Protein AF-A0A512E184-F1 (afdb_monomer)

Structure (mmCIF, N/CA/C/O backbone):
data_AF-A0A512E184-F1
#
_entry.id   AF-A0A512E184-F1
#
loop_
_atom_site.group_PDB
_atom_site.id
_atom_site.type_symbol
_atom_site.label_atom_id
_atom_site.label_alt_id
_atom_site.label_comp_id
_atom_site.label_asym_id
_atom_site.label_entity_id
_atom_site.label_seq_id
_atom_site.pdbx_PDB_ins_code
_atom_site.Cartn_x
_atom_site.Cartn_y
_atom_site.Cartn_z
_atom_site.occupancy
_atom_site.B_iso_or_equiv
_atom_site.auth_seq_id
_atom_site.auth_comp_id
_atom_site.auth_asym_id
_atom_site.auth_atom_id
_atom_site.pdbx_PDB_model_num
ATOM 1 N N . MET A 1 1 ? -54.685 17.699 57.300 1.00 44.31 1 MET A N 1
ATOM 2 C CA . MET A 1 1 ? -55.931 17.308 57.988 1.00 44.31 1 MET A CA 1
ATOM 3 C C . MET A 1 1 ? -56.899 16.704 56.982 1.00 44.31 1 MET A C 1
ATOM 5 O O . MET A 1 1 ? -57.285 17.418 56.066 1.00 44.31 1 MET A O 1
ATOM 9 N N . PRO A 1 2 ? -57.235 15.410 57.111 1.00 53.41 2 PRO A N 1
ATOM 10 C CA . PRO A 1 2 ? -58.480 14.871 56.561 1.00 53.41 2 PRO A CA 1
ATOM 11 C C . PRO A 1 2 ? -59.243 13.984 57.571 1.00 53.41 2 PRO A C 1
ATOM 13 O O . PRO A 1 2 ? -58.638 13.133 58.217 1.00 53.41 2 PRO A O 1
ATOM 16 N N . ASN A 1 3 ? -60.561 14.181 57.693 1.00 55.53 3 ASN A N 1
ATOM 17 C CA . ASN A 1 3 ? -61.619 13.197 58.030 1.00 55.53 3 ASN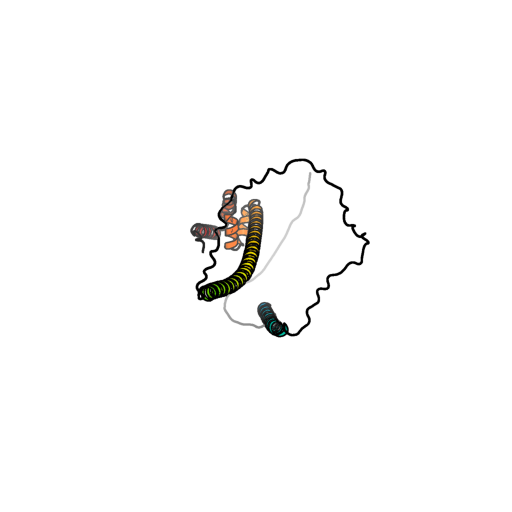 A CA 1
ATOM 18 C C . ASN A 1 3 ? -62.985 13.943 58.086 1.00 55.53 3 ASN A C 1
ATOM 20 O O . ASN A 1 3 ? -62.935 15.170 58.184 1.00 55.53 3 ASN A O 1
ATOM 24 N N . PRO A 1 4 ? -64.182 13.297 58.091 1.00 59.28 4 PRO A N 1
ATOM 25 C CA . PRO A 1 4 ? -64.458 11.897 58.427 1.00 59.28 4 PRO A CA 1
ATOM 26 C C . PRO A 1 4 ? -65.390 11.090 57.495 1.00 59.28 4 PRO A C 1
ATOM 28 O O . PRO A 1 4 ? -66.115 11.597 56.646 1.00 59.28 4 PRO A O 1
ATOM 31 N N . GLN A 1 5 ? -65.327 9.782 57.742 1.00 54.81 5 GLN A N 1
ATOM 32 C CA . GLN A 1 5 ? -66.097 8.643 57.232 1.00 54.81 5 GLN A CA 1
ATOM 33 C C . GLN A 1 5 ? -67.593 8.693 57.629 1.00 54.81 5 GLN A C 1
ATOM 35 O O . GLN A 1 5 ? -67.945 9.310 58.632 1.00 54.81 5 GLN A O 1
ATOM 40 N N . THR A 1 6 ? -68.521 8.032 56.921 1.00 61.97 6 THR A N 1
ATOM 41 C CA . THR A 1 6 ? -69.044 6.645 57.136 1.00 61.97 6 THR A CA 1
ATOM 42 C C . THR A 1 6 ? -70.449 6.545 56.449 1.00 61.97 6 THR A C 1
ATOM 44 O O . THR A 1 6 ? -70.915 7.573 55.964 1.00 61.97 6 THR A O 1
ATOM 47 N N . PRO A 1 7 ? -71.265 5.459 56.526 1.00 61.72 7 PRO A N 1
ATOM 48 C CA . PRO A 1 7 ? -71.080 4.023 56.204 1.00 61.72 7 PRO A CA 1
ATOM 49 C C . PRO A 1 7 ? -72.286 3.389 55.419 1.00 61.72 7 PRO A C 1
ATOM 51 O O . PRO A 1 7 ? -73.374 3.949 55.421 1.00 61.72 7 PRO A O 1
ATOM 54 N N . ARG A 1 8 ? -72.154 2.160 54.860 1.00 44.38 8 ARG A N 1
ATOM 55 C CA . ARG A 1 8 ? -73.042 0.965 55.088 1.00 44.38 8 ARG A CA 1
ATOM 56 C C . ARG A 1 8 ? -73.007 -0.136 53.988 1.00 44.38 8 ARG A C 1
ATOM 58 O O . ARG A 1 8 ? -73.340 0.078 52.833 1.00 44.38 8 ARG A O 1
ATOM 65 N N . LYS A 1 9 ? -72.647 -1.335 54.475 1.00 43.75 9 LYS A N 1
ATOM 66 C CA . LYS A 1 9 ? -72.880 -2.762 54.090 1.00 43.75 9 LYS A CA 1
ATOM 67 C C . LYS A 1 9 ? -74.382 -3.117 53.840 1.00 43.75 9 LYS A C 1
ATOM 69 O O . LYS A 1 9 ? -75.198 -2.252 54.145 1.00 43.75 9 LYS A O 1
ATOM 74 N N . PRO A 1 10 ? -74.814 -4.404 53.669 1.00 61.50 10 PRO A N 1
ATOM 75 C CA . PRO A 1 10 ? -74.311 -5.626 52.978 1.00 61.50 10 PRO A CA 1
ATOM 76 C C . PRO A 1 10 ? -75.410 -6.334 52.105 1.00 61.50 10 PRO A C 1
ATOM 78 O O . PRO A 1 10 ? -76.554 -5.905 52.119 1.00 61.50 10 PRO A O 1
ATOM 81 N N . ALA A 1 11 ? -75.090 -7.476 51.455 1.00 36.62 11 ALA A N 1
ATOM 82 C CA . ALA A 1 11 ? -75.830 -8.773 51.504 1.00 36.62 11 ALA A CA 1
ATOM 83 C C . ALA A 1 11 ? -75.955 -9.552 50.162 1.00 36.62 11 ALA A C 1
ATOM 85 O O . ALA A 1 11 ? -76.374 -9.022 49.141 1.00 36.62 11 ALA A O 1
ATOM 86 N N . ALA A 1 12 ? -75.600 -10.844 50.231 1.00 42.53 12 ALA A N 1
ATOM 87 C CA . ALA A 1 12 ? -75.847 -11.952 49.279 1.00 42.53 12 ALA A CA 1
ATOM 88 C C . ALA A 1 12 ? -77.318 -12.482 49.430 1.00 42.53 12 ALA A C 1
ATOM 90 O O . ALA A 1 12 ? -78.021 -11.819 50.196 1.00 42.53 12 ALA A O 1
ATOM 91 N N . PRO A 1 13 ? -77.833 -13.627 48.865 1.00 55.75 13 PRO A N 1
ATOM 92 C CA . PRO A 1 13 ? -77.153 -14.900 48.488 1.00 55.75 13 PRO A CA 1
ATOM 93 C C . PRO A 1 13 ? -77.749 -15.780 47.323 1.00 55.75 13 PRO A C 1
ATOM 95 O O . PRO A 1 13 ? -78.792 -15.473 46.765 1.00 55.75 13 PRO A O 1
ATOM 98 N N . ALA A 1 14 ? -77.110 -16.956 47.090 1.00 42.84 14 ALA A N 1
ATOM 99 C CA . ALA A 1 14 ? -77.675 -18.280 46.677 1.00 42.84 14 ALA A CA 1
ATOM 100 C C . ALA A 1 14 ? -78.140 -18.510 45.202 1.00 42.84 14 ALA A C 1
ATOM 102 O O . ALA A 1 14 ? -78.638 -17.594 44.576 1.00 42.84 14 ALA A O 1
ATOM 103 N N . ARG A 1 15 ? -78.106 -19.700 44.554 1.00 43.56 15 ARG A N 1
ATOM 104 C CA . ARG A 1 15 ? -77.552 -21.072 44.757 1.00 43.56 15 ARG A CA 1
ATOM 105 C C . ARG A 1 15 ? -77.809 -21.929 43.480 1.00 43.56 15 ARG A C 1
ATOM 107 O O . ARG A 1 15 ? -78.707 -21.614 42.709 1.00 43.56 15 ARG A O 1
ATOM 114 N N . SER A 1 16 ? -77.165 -23.110 43.435 1.00 39.22 16 SER A N 1
ATOM 115 C CA . SER A 1 16 ? -77.430 -24.334 42.619 1.00 39.22 16 SER A CA 1
ATOM 116 C C . SER A 1 16 ? -76.822 -24.323 41.211 1.00 39.22 16 SER A C 1
ATOM 118 O O . SER A 1 16 ? -76.958 -23.338 40.508 1.00 39.22 16 SER A O 1
ATOM 120 N N . GLY A 1 17 ? -76.043 -25.301 40.733 1.00 35.97 17 GLY A N 1
ATOM 121 C CA . GLY A 1 17 ? -76.017 -26.777 40.822 1.00 35.97 17 GLY A CA 1
ATOM 122 C C . GLY A 1 17 ? -75.711 -27.219 39.366 1.00 35.97 17 GLY A C 1
ATOM 123 O O . GLY A 1 17 ? -76.202 -26.571 38.457 1.00 35.97 17 GLY A O 1
ATOM 124 N N . LYS A 1 18 ? -74.899 -28.208 38.978 1.00 38.25 18 LYS A N 1
ATOM 125 C CA . LYS A 1 18 ? -74.823 -29.612 39.387 1.00 38.25 18 LYS A CA 1
ATOM 126 C C . LYS A 1 18 ? -73.795 -30.315 38.452 1.00 38.25 18 LYS A C 1
ATOM 128 O O . LYS A 1 18 ? -73.831 -30.074 37.255 1.00 38.25 18 LYS A O 1
ATOM 133 N N . ALA A 1 19 ? -72.985 -31.212 39.027 1.00 35.25 19 ALA A N 1
ATOM 134 C CA . ALA A 1 19 ? -72.349 -32.425 38.46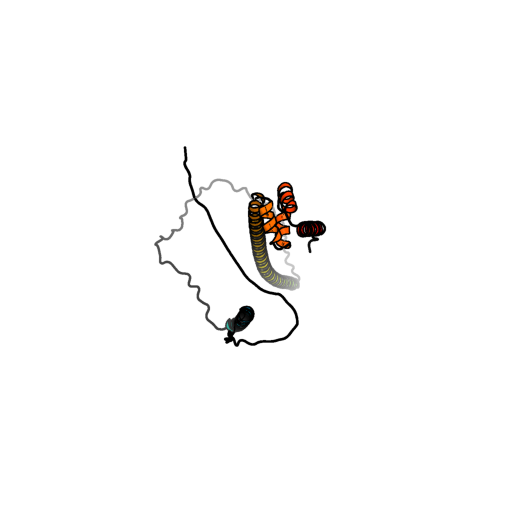4 1.00 35.25 19 ALA A CA 1
ATOM 135 C C . ALA A 1 19 ? -71.264 -32.382 37.347 1.00 35.25 19 ALA A C 1
ATOM 137 O O . ALA A 1 19 ? -71.384 -31.732 36.319 1.00 35.25 19 ALA A O 1
ATOM 138 N N . ALA A 1 20 ? -70.236 -33.211 37.576 1.00 34.50 20 ALA A N 1
ATOM 139 C CA . ALA A 1 20 ? -69.167 -33.692 36.682 1.00 34.50 20 ALA A CA 1
ATOM 140 C C . ALA A 1 20 ? -69.423 -35.192 36.318 1.00 34.50 20 ALA A C 1
ATOM 142 O O . ALA A 1 20 ? -70.407 -35.731 36.832 1.00 34.50 20 ALA A O 1
ATOM 143 N N . PRO A 1 21 ? -68.475 -35.970 35.730 1.00 65.31 21 PRO A N 1
ATOM 144 C CA . PRO A 1 21 ? -67.819 -35.996 34.392 1.00 65.31 21 PRO A CA 1
ATOM 145 C C . PRO A 1 21 ? -68.029 -37.420 33.742 1.00 65.31 21 PRO A C 1
ATOM 147 O O . PRO A 1 21 ? -69.063 -38.004 34.065 1.00 65.31 21 PRO A O 1
ATOM 150 N N . PRO A 1 22 ? -67.133 -38.112 32.968 1.00 64.19 22 PRO A N 1
ATOM 151 C CA . PRO A 1 22 ? -66.003 -37.775 32.064 1.00 64.19 22 PRO A CA 1
ATOM 152 C C . PRO A 1 22 ? -66.055 -38.485 30.659 1.00 64.19 22 PRO A C 1
ATOM 154 O O . PRO A 1 22 ? -66.940 -39.291 30.399 1.00 64.19 22 PRO A O 1
ATOM 157 N N . ALA A 1 23 ? -65.012 -38.270 29.827 1.00 34.62 23 ALA A N 1
ATOM 158 C CA . ALA A 1 23 ? -64.372 -39.230 28.886 1.00 34.62 23 ALA A CA 1
ATOM 159 C C . ALA A 1 23 ? -64.464 -39.032 27.344 1.00 34.62 23 ALA A C 1
ATOM 161 O O . ALA A 1 23 ? -65.505 -38.722 26.782 1.00 34.62 23 ALA A O 1
ATOM 162 N N . ALA A 1 24 ? -63.323 -39.377 26.716 1.00 37.12 24 ALA A N 1
ATOM 163 C CA . ALA A 1 24 ? -63.095 -39.927 25.366 1.00 37.12 24 ALA A CA 1
ATOM 164 C C . ALA A 1 24 ? -62.834 -38.995 24.150 1.00 37.12 24 ALA A C 1
ATOM 166 O O . ALA A 1 24 ? -63.732 -38.448 23.529 1.00 37.12 24 ALA A O 1
ATOM 167 N N . ALA A 1 25 ? -61.543 -38.933 23.789 1.00 35.28 25 ALA A N 1
ATOM 168 C CA . ALA A 1 25 ? -60.951 -39.309 22.492 1.00 35.28 25 ALA A CA 1
ATOM 169 C C . ALA A 1 25 ? -61.499 -38.747 21.153 1.00 35.28 25 ALA A C 1
ATOM 171 O O . ALA A 1 25 ? -62.520 -39.193 20.653 1.00 35.28 25 ALA A O 1
ATOM 172 N N . GLY A 1 26 ? -60.632 -37.985 20.468 1.00 34.47 26 GLY A N 1
ATOM 173 C CA . GLY A 1 26 ? -60.123 -38.363 19.137 1.00 34.47 26 GLY A CA 1
ATOM 174 C C . GLY A 1 26 ? -60.858 -37.888 17.870 1.00 34.47 26 GLY A C 1
ATOM 175 O O . GLY A 1 26 ? -62.064 -38.027 17.748 1.00 34.47 26 GLY A O 1
ATOM 176 N N . ALA A 1 27 ? -60.039 -37.490 16.879 1.00 38.75 27 ALA A N 1
ATOM 177 C CA . ALA A 1 27 ? -60.341 -37.279 15.449 1.00 38.75 27 ALA A CA 1
ATOM 178 C C . ALA A 1 27 ? -61.170 -36.023 15.092 1.00 38.75 27 ALA A C 1
ATOM 180 O O . ALA A 1 27 ? -62.026 -35.596 15.844 1.00 38.75 27 ALA A O 1
ATOM 181 N N . ALA A 1 28 ? -61.039 -35.360 13.943 1.00 41.97 28 ALA A N 1
ATOM 182 C CA . ALA A 1 28 ? -60.039 -35.266 12.882 1.00 41.97 28 ALA A CA 1
ATOM 183 C C . ALA A 1 28 ? -60.507 -34.119 11.945 1.00 41.97 28 ALA A C 1
ATOM 185 O O . ALA A 1 28 ? -61.702 -33.956 11.743 1.00 41.97 28 ALA A O 1
ATOM 186 N N . LYS A 1 29 ? -59.549 -33.378 11.364 1.00 37.69 29 LYS A N 1
ATOM 187 C CA . LYS A 1 29 ? -59.554 -32.726 10.026 1.00 37.69 29 LYS A CA 1
ATOM 188 C C . LYS A 1 29 ? -60.754 -31.841 9.578 1.00 37.69 29 LYS A C 1
ATOM 190 O O . LYS A 1 29 ? -61.809 -32.350 9.243 1.00 37.69 29 LYS A O 1
ATOM 195 N N . ALA A 1 30 ? -60.473 -30.525 9.488 1.00 47.97 30 ALA A N 1
ATOM 196 C CA . ALA A 1 30 ? -60.630 -29.538 8.378 1.00 47.97 30 ALA A CA 1
ATOM 197 C C . ALA A 1 30 ? -61.644 -29.789 7.213 1.00 47.97 30 ALA A C 1
ATOM 199 O O . ALA A 1 30 ? -61.868 -30.948 6.887 1.00 47.97 30 ALA A O 1
ATOM 200 N N . PRO A 1 31 ? -62.135 -28.762 6.457 1.00 50.94 31 PRO A N 1
ATOM 201 C CA . PRO A 1 31 ? -61.500 -27.448 6.243 1.00 50.94 31 PRO A CA 1
ATOM 202 C C . PRO A 1 31 ? -62.427 -26.209 6.211 1.00 50.94 31 PRO A C 1
ATOM 204 O O . PRO A 1 31 ? -63.579 -26.254 5.791 1.00 50.94 31 PRO A O 1
ATOM 207 N N . VAL A 1 32 ? -61.862 -25.050 6.560 1.00 50.12 32 VAL A N 1
ATOM 208 C CA . VAL A 1 32 ? -62.382 -23.734 6.160 1.00 50.12 32 VAL A CA 1
ATOM 209 C C . VAL A 1 32 ? -61.587 -23.247 4.953 1.00 50.12 32 VAL A C 1
ATOM 211 O O . VAL A 1 32 ? -60.369 -23.084 5.005 1.00 50.12 32 VAL A O 1
ATOM 214 N N . THR A 1 33 ? -62.297 -23.069 3.847 1.00 55.91 33 THR A N 1
ATOM 215 C CA . THR A 1 33 ? -61.809 -22.544 2.574 1.00 55.91 33 THR A CA 1
ATOM 216 C C . THR A 1 33 ? -61.387 -21.086 2.738 1.00 55.91 33 THR A C 1
ATOM 218 O O . THR A 1 33 ? -62.237 -20.209 2.875 1.00 55.91 33 THR A O 1
ATOM 221 N N . SER A 1 34 ? -60.083 -20.810 2.697 1.00 53.06 34 SER A N 1
ATOM 222 C CA . SER A 1 34 ? -59.549 -19.460 2.507 1.00 53.06 34 SER A CA 1
ATOM 223 C C . SER A 1 34 ? -58.994 -19.311 1.088 1.00 53.06 34 SER A C 1
ATOM 225 O O . SER A 1 34 ? -58.167 -20.083 0.602 1.00 53.06 34 SER A O 1
ATOM 227 N N . LEU A 1 35 ? -59.521 -18.303 0.399 1.00 54.03 35 LEU A N 1
ATOM 228 C CA . LEU A 1 35 ? -59.175 -17.917 -0.959 1.00 54.03 35 LEU A CA 1
ATOM 229 C C . LEU A 1 35 ? -57.720 -17.423 -0.990 1.00 54.03 35 LEU A C 1
ATOM 231 O O . LEU A 1 35 ? -57.402 -16.363 -0.456 1.00 54.03 35 LEU A O 1
ATOM 235 N N . THR A 1 36 ? -56.827 -18.202 -1.599 1.00 51.56 36 THR A N 1
ATOM 236 C CA . THR A 1 36 ? -55.415 -17.833 -1.764 1.00 51.56 36 THR A CA 1
ATOM 237 C C . THR A 1 36 ? -55.227 -17.177 -3.134 1.00 51.56 36 THR A C 1
ATOM 239 O O . THR A 1 36 ? -55.441 -17.820 -4.159 1.00 51.56 36 THR A O 1
ATOM 242 N N . LEU A 1 37 ? -54.822 -15.903 -3.169 1.00 57.41 37 LEU A N 1
ATOM 243 C CA . LEU A 1 37 ? -54.316 -15.255 -4.386 1.00 57.41 37 LEU A CA 1
ATOM 244 C C . LEU A 1 37 ? -52.853 -15.688 -4.632 1.00 57.41 37 LEU A C 1
ATOM 246 O O . LEU A 1 37 ? -52.044 -15.605 -3.705 1.00 57.41 37 LEU A O 1
ATOM 250 N N . PRO A 1 38 ? -52.457 -16.084 -5.858 1.00 58.31 38 PRO A N 1
ATOM 251 C CA . PRO A 1 38 ? -51.061 -16.377 -6.165 1.00 58.31 38 PRO A CA 1
ATOM 252 C C . PRO A 1 38 ? -50.258 -15.076 -6.307 1.00 58.31 38 PRO A C 1
ATOM 254 O O . PRO A 1 38 ? -50.469 -14.288 -7.231 1.00 58.31 38 PRO A O 1
ATOM 257 N N . SER A 1 39 ? -49.300 -14.859 -5.404 1.00 60.66 39 SER A N 1
ATOM 258 C CA . SER A 1 39 ? -48.303 -13.794 -5.540 1.00 60.66 39 SER A CA 1
ATOM 259 C C . SER A 1 39 ? -47.378 -14.119 -6.717 1.00 60.66 39 SER A C 1
ATOM 261 O O . SER A 1 39 ? -46.616 -15.086 -6.690 1.00 60.66 39 SER A O 1
ATOM 263 N N . ARG A 1 40 ? -47.499 -13.331 -7.788 1.00 60.19 40 ARG A N 1
ATOM 264 C CA . ARG A 1 40 ? -46.706 -13.451 -9.012 1.00 60.19 40 ARG A CA 1
ATOM 265 C C . ARG A 1 40 ? -45.300 -12.885 -8.794 1.00 60.19 40 ARG A C 1
ATOM 267 O O . ARG A 1 40 ? -45.152 -11.760 -8.336 1.00 60.19 40 ARG A O 1
ATOM 274 N N . PHE A 1 41 ? -44.306 -13.702 -9.149 1.00 58.47 41 PHE A N 1
ATOM 275 C CA . PHE A 1 41 ? -42.932 -13.364 -9.537 1.00 58.47 41 PHE A CA 1
ATOM 276 C C . PHE A 1 41 ? -42.272 -12.172 -8.822 1.00 58.47 41 PHE A C 1
ATOM 278 O O . PHE A 1 41 ? -42.351 -11.033 -9.270 1.00 58.47 41 PHE A O 1
ATOM 285 N N . ARG A 1 42 ? -41.490 -12.463 -7.774 1.00 63.97 42 ARG A N 1
ATOM 286 C CA . ARG A 1 42 ? -40.394 -11.585 -7.339 1.00 63.97 42 ARG A CA 1
ATOM 287 C C . ARG A 1 42 ? -39.151 -11.940 -8.165 1.00 63.97 42 ARG A C 1
ATOM 289 O O . ARG A 1 42 ? -38.536 -12.966 -7.858 1.00 63.97 42 ARG A O 1
ATOM 296 N N . PRO A 1 43 ? -38.775 -11.184 -9.216 1.00 59.44 43 PRO A N 1
ATOM 297 C CA . PRO A 1 43 ? -37.516 -11.437 -9.901 1.00 59.44 43 PRO A CA 1
ATOM 298 C C . PRO A 1 43 ? -36.392 -11.237 -8.886 1.00 59.44 43 PRO A C 1
ATOM 300 O O . PRO A 1 43 ? -36.236 -10.165 -8.302 1.00 59.44 43 PRO A O 1
ATOM 303 N N . ARG A 1 44 ? -35.640 -12.304 -8.611 1.00 67.44 44 ARG A N 1
ATOM 304 C CA . ARG A 1 44 ? -34.427 -12.208 -7.801 1.00 67.44 44 ARG A CA 1
ATOM 305 C C . ARG A 1 44 ? -33.493 -11.256 -8.552 1.00 67.44 44 ARG A C 1
ATOM 307 O O . ARG A 1 44 ? -33.244 -11.461 -9.734 1.00 67.44 44 ARG A O 1
ATOM 314 N N . LEU A 1 45 ? -33.022 -10.201 -7.891 1.00 70.00 45 LEU A N 1
ATOM 315 C CA . LEU A 1 45 ? -32.181 -9.180 -8.530 1.00 70.00 45 LEU A CA 1
ATOM 316 C C . LEU A 1 45 ? -30.858 -9.780 -9.048 1.00 70.00 45 LEU A C 1
ATOM 318 O O . LEU A 1 45 ? -30.314 -9.326 -10.044 1.00 70.00 45 LEU A O 1
ATOM 322 N N . LEU A 1 46 ? -30.393 -10.850 -8.397 1.00 71.50 46 LEU A N 1
ATOM 323 C CA . LEU A 1 46 ? -29.122 -11.528 -8.655 1.00 71.50 46 LEU A CA 1
ATOM 324 C C . LEU A 1 46 ? -29.000 -12.108 -10.087 1.00 71.50 46 LEU A C 1
ATOM 326 O O . LEU A 1 46 ? -28.015 -11.810 -10.754 1.00 71.50 46 LEU A O 1
ATOM 330 N N . PRO A 1 47 ? -29.967 -12.872 -10.633 1.00 74.38 47 PRO A N 1
ATOM 331 C CA . PRO A 1 47 ? -29.902 -13.302 -12.033 1.00 74.38 47 PRO A CA 1
ATOM 332 C C . PRO A 1 47 ? -30.010 -12.149 -13.045 1.00 74.38 47 PRO A C 1
ATOM 334 O O . PRO A 1 47 ? -29.426 -12.240 -14.122 1.00 74.38 47 PRO A O 1
ATOM 337 N N . VAL A 1 48 ? -30.708 -11.055 -12.718 1.00 84.38 48 VAL A N 1
ATOM 338 C CA . VAL A 1 48 ? -30.843 -9.900 -13.625 1.00 84.38 48 VAL A CA 1
A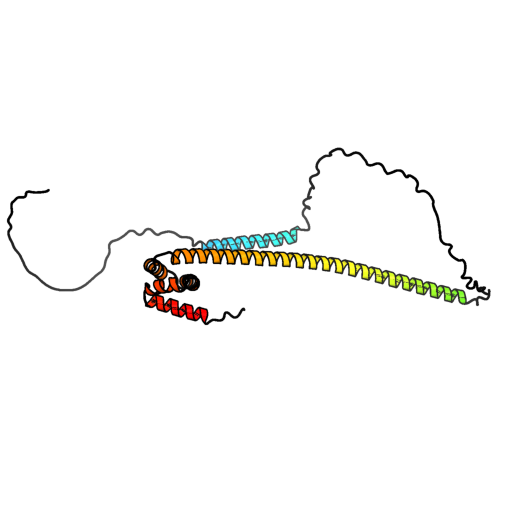TOM 339 C C . VAL A 1 48 ? -29.540 -9.104 -13.700 1.00 84.38 48 VAL A C 1
ATOM 341 O O . VAL A 1 48 ? -29.130 -8.715 -14.790 1.00 84.38 48 VAL A O 1
ATOM 344 N N . THR A 1 49 ? -28.838 -8.907 -12.580 1.00 89.12 49 THR A N 1
ATOM 345 C CA . THR A 1 49 ? -27.542 -8.211 -12.590 1.00 89.12 49 THR A CA 1
ATOM 346 C C . THR A 1 49 ? -26.455 -9.012 -13.301 1.00 89.12 49 THR A C 1
ATOM 348 O O . THR A 1 49 ? -25.667 -8.419 -14.033 1.00 89.12 49 THR A O 1
ATOM 351 N N . ILE A 1 50 ? -26.446 -10.345 -13.173 1.00 85.31 50 ILE A N 1
ATOM 352 C CA . ILE A 1 50 ? -25.541 -11.214 -13.945 1.00 85.31 50 ILE A CA 1
ATOM 353 C C . ILE A 1 50 ? -25.820 -11.075 -15.444 1.00 85.31 50 ILE A C 1
ATOM 355 O O . ILE A 1 50 ? -24.888 -10.907 -16.225 1.00 85.31 50 ILE A O 1
ATOM 359 N N . PHE A 1 51 ? -27.090 -11.087 -15.853 1.00 89.00 51 PHE A N 1
ATOM 360 C CA . PHE A 1 51 ? -27.448 -10.938 -17.262 1.00 89.00 51 PHE A CA 1
ATOM 361 C C . PHE A 1 51 ? -27.022 -9.574 -17.826 1.00 89.00 51 PHE A C 1
ATOM 363 O O . PHE A 1 51 ? -26.441 -9.507 -18.905 1.00 89.00 51 PHE A O 1
ATOM 370 N N . VAL A 1 52 ? -27.233 -8.490 -17.071 1.00 86.69 52 VAL A N 1
ATOM 371 C CA . VAL A 1 52 ? -26.795 -7.138 -17.460 1.00 86.69 52 VAL A CA 1
ATOM 372 C C . VAL A 1 52 ? -25.269 -7.039 -17.523 1.00 86.69 52 VAL A C 1
ATOM 374 O O . VAL A 1 52 ? -24.744 -6.438 -18.457 1.00 86.69 52 VAL A O 1
ATOM 377 N N . ALA A 1 53 ? -24.549 -7.657 -16.584 1.00 84.38 53 ALA A N 1
ATOM 378 C CA . ALA A 1 53 ? -23.088 -7.679 -16.586 1.00 84.38 53 ALA A CA 1
ATOM 379 C C . ALA A 1 53 ? -22.522 -8.447 -17.792 1.00 84.38 53 ALA A C 1
ATOM 381 O O . ALA A 1 53 ? -21.595 -7.969 -18.440 1.00 84.38 53 ALA A O 1
ATOM 382 N N . VAL A 1 54 ? -23.109 -9.596 -18.141 1.00 87.69 54 VAL A N 1
ATOM 383 C CA . VAL A 1 54 ? -22.708 -10.383 -19.320 1.00 87.69 54 VAL A CA 1
ATOM 384 C C . VAL A 1 54 ? -23.034 -9.641 -20.619 1.00 87.69 54 VAL A C 1
ATOM 386 O O . VAL A 1 54 ? -22.224 -9.644 -21.542 1.00 87.69 54 VAL A O 1
ATOM 389 N N . LEU A 1 55 ? -24.174 -8.948 -20.684 1.00 88.69 55 LEU A N 1
ATOM 390 C CA . LEU A 1 55 ? -24.559 -8.146 -21.848 1.00 88.69 55 LEU A CA 1
ATOM 391 C C . LEU A 1 55 ? -23.622 -6.939 -22.030 1.00 88.69 55 LEU A C 1
ATOM 393 O O . LEU A 1 55 ? -23.137 -6.704 -23.134 1.00 88.69 55 LEU A O 1
ATOM 397 N N . MET A 1 56 ? -23.284 -6.231 -20.947 1.00 86.88 56 MET A N 1
ATOM 398 C CA . MET A 1 56 ? -22.286 -5.150 -20.967 1.00 86.88 56 MET A CA 1
ATOM 399 C C . MET A 1 56 ? -20.891 -5.642 -21.368 1.00 86.88 56 MET A C 1
ATOM 401 O O . MET A 1 56 ? -20.187 -4.950 -22.104 1.00 86.88 56 MET A O 1
ATOM 405 N N . LEU A 1 57 ? -20.498 -6.843 -20.934 1.00 84.50 57 LEU A N 1
ATOM 406 C CA . LEU A 1 57 ? -19.222 -7.443 -21.320 1.00 84.50 57 LEU A CA 1
ATOM 407 C C . LEU A 1 57 ? -19.204 -7.828 -22.809 1.00 84.50 57 LEU A C 1
ATOM 409 O O . LEU A 1 57 ? -18.213 -7.577 -23.488 1.00 84.50 57 LEU A O 1
ATOM 413 N N . GLY A 1 58 ? -20.308 -8.367 -23.337 1.00 82.38 58 GLY A N 1
ATOM 414 C CA . GLY A 1 58 ? -20.447 -8.686 -24.761 1.00 82.38 58 GLY A CA 1
ATOM 415 C C . GLY A 1 58 ? -20.345 -7.453 -25.663 1.00 82.38 58 GLY A C 1
ATOM 416 O O . GLY A 1 58 ? -19.642 -7.490 -26.671 1.00 82.38 58 GLY A O 1
ATOM 417 N N . VAL A 1 59 ? -20.972 -6.339 -25.268 1.00 84.44 59 VAL A N 1
ATOM 418 C CA . VAL A 1 59 ? -20.867 -5.056 -25.988 1.00 84.44 59 VAL A CA 1
ATOM 419 C C . VAL A 1 59 ? -19.429 -4.531 -25.956 1.00 84.44 59 VAL A C 1
ATOM 421 O O . VAL A 1 59 ? -18.874 -4.207 -27.001 1.00 84.44 59 VAL A O 1
ATOM 424 N N . ARG A 1 60 ? -18.773 -4.553 -24.787 1.00 80.31 60 ARG A N 1
ATOM 425 C CA . ARG A 1 60 ? -17.388 -4.075 -24.642 1.00 80.31 60 ARG A CA 1
ATOM 426 C C . ARG A 1 60 ? -16.372 -4.868 -25.460 1.00 80.31 60 ARG A C 1
ATOM 428 O O . ARG A 1 60 ? -15.429 -4.275 -25.971 1.00 80.31 60 ARG A O 1
ATOM 435 N N . VAL A 1 61 ? -16.543 -6.181 -25.602 1.00 76.31 61 VAL A N 1
ATOM 436 C CA . VAL A 1 61 ? -15.659 -7.011 -26.441 1.00 76.31 61 VAL A CA 1
ATOM 437 C C . VAL A 1 61 ? -15.890 -6.734 -27.932 1.00 76.31 61 VAL A C 1
ATOM 439 O O . VAL A 1 61 ? -14.930 -6.715 -28.701 1.00 76.31 61 VAL A O 1
ATOM 442 N N . GLY A 1 62 ? -17.132 -6.436 -28.331 1.00 71.81 62 GLY A N 1
ATOM 443 C CA . GLY A 1 62 ? -17.454 -5.967 -29.682 1.00 71.81 62 GLY A CA 1
ATOM 444 C C . GLY A 1 62 ? -16.820 -4.611 -30.008 1.00 71.81 62 GLY A C 1
ATOM 445 O O . GLY A 1 62 ? -16.210 -4.466 -31.066 1.00 71.81 62 GLY A O 1
ATOM 446 N N . ASP A 1 63 ? -16.877 -3.658 -29.074 1.00 70.00 63 ASP A N 1
ATOM 447 C CA . ASP A 1 63 ? -16.267 -2.330 -29.229 1.00 70.00 63 ASP A CA 1
ATOM 448 C C . ASP A 1 63 ? -14.739 -2.405 -29.364 1.00 70.00 63 ASP A C 1
ATOM 450 O O . ASP A 1 63 ? -14.145 -1.674 -30.152 1.00 70.00 63 ASP A O 1
ATOM 454 N N . ILE A 1 64 ? -14.091 -3.323 -28.642 1.00 69.56 64 ILE A N 1
ATOM 455 C CA . ILE A 1 64 ? -12.636 -3.528 -28.703 1.00 69.56 64 ILE A CA 1
ATOM 456 C C . ILE A 1 64 ? -12.214 -4.150 -30.044 1.00 69.56 64 ILE A C 1
ATOM 458 O O . ILE A 1 64 ? -11.171 -3.785 -30.587 1.00 69.56 64 ILE A O 1
ATOM 462 N N . TRP A 1 65 ? -13.027 -5.042 -30.621 1.00 63.81 65 TRP A N 1
ATOM 463 C CA . TRP A 1 65 ? -12.752 -5.614 -31.945 1.00 63.81 65 TRP A CA 1
ATOM 464 C C . TRP A 1 65 ? -13.007 -4.609 -33.077 1.00 63.81 65 TRP A C 1
ATOM 466 O O . TRP A 1 65 ? -12.263 -4.573 -34.058 1.00 63.81 65 TRP A O 1
ATOM 476 N N . LEU A 1 66 ? -14.011 -3.741 -32.916 1.00 63.38 66 LEU A N 1
ATOM 477 C CA . LEU A 1 66 ? -14.296 -2.652 -33.849 1.00 63.38 66 LEU A CA 1
ATOM 478 C C . LEU A 1 66 ? -13.251 -1.522 -33.759 1.00 63.38 66 LEU A C 1
ATOM 480 O O . LEU A 1 66 ? -12.900 -0.945 -34.784 1.00 63.38 66 LEU A O 1
ATOM 484 N N . ALA A 1 67 ? -12.694 -1.255 -32.572 1.00 55.31 67 ALA A N 1
ATOM 485 C CA . ALA A 1 67 ? -11.609 -0.291 -32.370 1.00 55.31 67 ALA A CA 1
ATOM 486 C C . ALA A 1 67 ? -10.285 -0.765 -32.993 1.00 55.31 67 ALA A C 1
ATOM 488 O O . ALA A 1 67 ? -9.605 0.012 -33.656 1.00 55.31 67 ALA A O 1
ATOM 489 N N . LEU A 1 68 ? -9.957 -2.056 -32.876 1.00 60.59 68 LEU A N 1
ATOM 490 C CA . LEU A 1 68 ? -8.728 -2.611 -33.453 1.00 60.59 68 LEU A CA 1
ATOM 491 C C . LEU A 1 68 ? -8.791 -2.757 -34.990 1.00 60.59 68 LEU A C 1
ATOM 493 O O . LEU A 1 68 ? -7.754 -2.763 -35.649 1.00 60.59 68 LEU A O 1
ATOM 497 N N . GLY A 1 69 ? -9.995 -2.847 -35.570 1.00 57.00 69 GLY A N 1
ATOM 498 C CA . GLY A 1 69 ? -10.214 -2.844 -37.024 1.00 57.00 69 GLY A CA 1
ATOM 499 C C . GLY A 1 69 ? -10.477 -1.460 -37.642 1.00 57.00 69 GLY A C 1
ATOM 500 O O . GLY A 1 69 ? -10.300 -1.290 -38.848 1.00 57.00 69 GLY A O 1
ATOM 501 N N . GLY A 1 70 ? -10.903 -0.476 -36.842 1.00 50.41 70 GLY A N 1
ATOM 502 C CA . GLY A 1 70 ? -11.288 0.869 -37.288 1.00 50.41 70 GLY A CA 1
ATOM 503 C C . GLY A 1 70 ? -10.153 1.900 -37.318 1.00 50.41 70 GLY A C 1
ATOM 504 O O . GLY A 1 70 ? -10.256 2.890 -38.043 1.00 50.41 70 GLY A O 1
ATOM 505 N N . ASP A 1 71 ? -9.047 1.652 -36.610 1.00 51.59 71 ASP A N 1
ATOM 506 C CA . ASP A 1 71 ? -7.933 2.608 -36.451 1.00 51.59 71 ASP A CA 1
ATOM 507 C C . ASP A 1 71 ? -7.048 2.801 -37.705 1.00 51.59 71 ASP A C 1
ATOM 509 O O . ASP A 1 71 ? -6.082 3.561 -37.690 1.00 51.59 71 ASP A O 1
ATOM 513 N N . LEU A 1 72 ? -7.386 2.161 -38.833 1.00 53.41 72 LEU A N 1
ATOM 514 C CA . LEU A 1 72 ? -6.734 2.395 -40.131 1.00 53.41 72 LEU A CA 1
ATOM 515 C C . LEU A 1 72 ? -7.601 3.172 -41.137 1.00 53.41 72 LEU A C 1
ATOM 517 O O . LEU A 1 72 ? -7.157 3.402 -42.265 1.00 53.41 72 LEU A O 1
ATOM 521 N N . ARG A 1 73 ? -8.826 3.597 -40.781 1.00 53.09 73 ARG A N 1
ATOM 522 C CA . ARG A 1 73 ? -9.687 4.351 -41.714 1.00 53.09 73 ARG A CA 1
ATOM 523 C C . ARG A 1 73 ? -10.763 5.202 -41.021 1.00 53.09 73 ARG A C 1
ATOM 525 O O . ARG A 1 73 ? -11.951 4.957 -41.193 1.00 53.09 73 ARG A O 1
ATOM 532 N N . GLY A 1 74 ? -10.368 6.248 -40.295 1.00 41.78 74 GLY A N 1
ATOM 533 C CA . GLY A 1 74 ? -11.288 7.267 -39.760 1.00 41.78 74 GLY A CA 1
ATOM 534 C C . GLY A 1 74 ? -10.541 8.489 -39.218 1.00 41.78 74 GLY A C 1
ATOM 535 O O . GLY A 1 74 ? -9.419 8.327 -38.751 1.00 41.78 74 GLY A O 1
ATOM 536 N N . PRO A 1 75 ? -11.078 9.716 -39.358 1.00 45.16 75 PRO A N 1
ATOM 537 C CA . PRO A 1 75 ? -10.276 10.929 -39.389 1.00 45.16 75 PRO A CA 1
ATOM 538 C C . PRO A 1 75 ? -9.754 11.279 -38.001 1.00 45.16 75 PRO A C 1
ATOM 540 O O . PRO A 1 75 ? -10.499 11.325 -37.025 1.00 45.16 75 PRO A O 1
ATOM 543 N N . ILE A 1 76 ? -8.459 11.573 -37.961 1.00 46.97 76 ILE A N 1
ATOM 544 C CA . ILE A 1 76 ? -7.768 12.203 -36.846 1.00 46.97 76 ILE A CA 1
ATOM 545 C C . ILE A 1 76 ? -8.617 13.396 -36.402 1.00 46.97 76 ILE A C 1
ATOM 547 O O . ILE A 1 76 ? -8.767 14.368 -37.145 1.00 46.97 76 ILE A O 1
ATOM 551 N N . GLY A 1 77 ? -9.203 13.296 -35.208 1.00 46.81 77 GLY A N 1
ATOM 552 C CA . GLY A 1 77 ? -9.803 14.430 -34.529 1.00 46.81 77 GLY A CA 1
ATOM 553 C C . GLY A 1 77 ? -8.715 15.477 -34.364 1.00 46.81 77 GLY A C 1
ATOM 554 O O . GLY A 1 77 ? -7.805 15.319 -33.553 1.00 46.81 77 GLY A O 1
ATOM 555 N N . SER A 1 78 ? -8.771 16.513 -35.193 1.00 47.59 78 SER A N 1
ATOM 556 C CA . SER A 1 78 ? -7.923 17.685 -35.081 1.00 47.59 78 SER A CA 1
ATOM 557 C C . SER A 1 78 ? -8.136 18.278 -33.696 1.00 47.59 78 SER A C 1
ATOM 559 O O . SER A 1 78 ? -9.166 18.900 -33.428 1.00 47.59 78 SER A O 1
ATOM 561 N N . VAL A 1 79 ? -7.162 18.081 -32.810 1.00 41.59 79 VAL A N 1
ATOM 562 C CA . VAL A 1 79 ? -7.025 18.885 -31.602 1.00 41.59 79 VAL A CA 1
ATOM 563 C C . VAL A 1 79 ? -6.688 20.289 -32.085 1.00 41.59 79 VAL A C 1
ATOM 565 O O . VAL A 1 79 ? -5.542 20.626 -32.375 1.00 41.59 79 VAL A O 1
ATOM 568 N N . GLN A 1 80 ? -7.732 21.084 -32.278 1.00 38.03 80 GLN A N 1
ATOM 569 C CA . GLN A 1 80 ? -7.631 22.482 -32.631 1.00 38.03 80 GLN A CA 1
ATOM 570 C C . GLN A 1 80 ? -7.208 23.228 -31.368 1.00 38.03 80 GLN A C 1
ATOM 572 O O . GLN A 1 80 ? -8.014 23.469 -30.471 1.00 38.03 80 GLN A O 1
ATOM 577 N N . ALA A 1 81 ? -5.915 23.541 -31.272 1.00 39.59 81 ALA A N 1
ATOM 578 C CA . ALA A 1 81 ? -5.418 24.480 -30.283 1.00 39.59 81 ALA A CA 1
ATOM 579 C C . ALA A 1 81 ? -6.136 25.816 -30.505 1.00 39.59 81 ALA A C 1
ATOM 581 O O . ALA A 1 81 ? -6.034 26.444 -31.560 1.00 39.59 81 ALA A O 1
ATOM 582 N N . GLN A 1 82 ? -6.920 26.205 -29.510 1.00 37.62 82 GLN A N 1
ATOM 583 C CA . GLN A 1 82 ? -7.663 27.447 -29.480 1.00 37.62 82 GLN A CA 1
ATOM 584 C C . GLN A 1 82 ? -6.663 28.605 -29.443 1.00 37.62 82 GLN A C 1
ATOM 586 O O . GLN A 1 82 ? -5.896 28.753 -28.495 1.00 37.62 82 GLN A O 1
ATOM 591 N N . GLN A 1 83 ? -6.646 29.389 -30.513 1.00 41.69 83 GLN A N 1
ATOM 592 C CA . GLN A 1 83 ? -5.772 30.538 -30.701 1.00 41.69 83 GLN A CA 1
ATOM 593 C C . GLN A 1 83 ? -6.511 31.790 -30.202 1.00 41.69 83 GLN A C 1
ATOM 595 O O . GLN A 1 83 ? -7.561 32.121 -30.759 1.00 41.69 83 GLN A O 1
ATOM 600 N N . PRO A 1 84 ? -6.029 32.501 -29.168 1.00 38.34 84 PRO A N 1
ATOM 601 C CA . PRO A 1 84 ? -6.517 33.839 -28.867 1.00 38.34 84 PRO A CA 1
ATOM 602 C C . PRO A 1 84 ? -5.944 34.836 -29.883 1.00 38.34 84 PRO A C 1
ATOM 604 O O . PRO A 1 84 ? -4.756 34.809 -30.203 1.00 38.34 84 PRO A O 1
ATOM 607 N N . ALA A 1 85 ? -6.815 35.711 -30.387 1.00 36.88 85 ALA A N 1
ATOM 608 C CA . ALA A 1 85 ? -6.504 36.826 -31.277 1.00 36.88 85 ALA A CA 1
ATOM 609 C C . ALA A 1 85 ? -5.581 37.883 -30.603 1.00 36.88 85 ALA A C 1
ATOM 611 O O . ALA A 1 85 ? -5.438 37.890 -29.379 1.00 36.88 85 ALA A O 1
ATOM 612 N N . PRO A 1 86 ? -4.930 38.766 -31.387 1.00 41.97 86 PRO A N 1
ATOM 613 C CA . PRO A 1 86 ? -3.626 39.344 -31.076 1.00 41.97 86 PRO A CA 1
ATOM 614 C C . PRO A 1 86 ? -3.706 40.584 -30.178 1.00 41.97 86 PRO A C 1
ATOM 616 O O . PRO A 1 86 ? -4.390 41.556 -30.497 1.00 41.97 86 PRO A O 1
ATOM 619 N N . ALA A 1 87 ? -2.928 40.587 -29.096 1.00 38.62 87 ALA A N 1
ATOM 620 C CA . ALA A 1 87 ? -2.546 41.805 -28.392 1.00 38.62 87 ALA A CA 1
ATOM 621 C C . ALA A 1 87 ? -1.186 42.278 -28.921 1.00 38.62 87 ALA A C 1
ATOM 623 O O . ALA A 1 87 ? -0.234 41.504 -29.021 1.00 38.62 87 ALA A O 1
ATOM 624 N N . ALA A 1 88 ? -1.137 43.552 -29.300 1.00 50.69 88 ALA A N 1
ATOM 625 C CA . ALA A 1 88 ? 0.013 44.242 -29.855 1.00 50.69 88 ALA A CA 1
ATOM 626 C C . ALA A 1 88 ? 1.279 44.081 -28.995 1.00 50.69 88 ALA A C 1
ATOM 628 O O . ALA A 1 88 ? 1.275 44.401 -27.807 1.00 50.69 88 ALA A O 1
ATOM 629 N N . ALA A 1 89 ? 2.378 43.664 -29.625 1.00 38.38 89 ALA A N 1
ATOM 630 C CA . ALA A 1 89 ? 3.718 43.776 -29.070 1.00 38.38 89 ALA A CA 1
ATOM 631 C C . ALA A 1 89 ? 4.703 44.171 -30.178 1.00 38.38 89 ALA A C 1
ATOM 633 O O . ALA A 1 89 ? 4.834 43.515 -31.210 1.00 38.38 89 ALA A O 1
ATOM 634 N N . THR A 1 90 ? 5.343 45.306 -29.937 1.00 46.66 90 THR A N 1
ATOM 635 C CA . THR A 1 90 ? 6.400 45.974 -30.693 1.00 46.66 90 THR A CA 1
ATOM 636 C C . THR A 1 90 ? 7.575 45.033 -31.023 1.00 46.66 90 THR A C 1
ATOM 638 O O . THR A 1 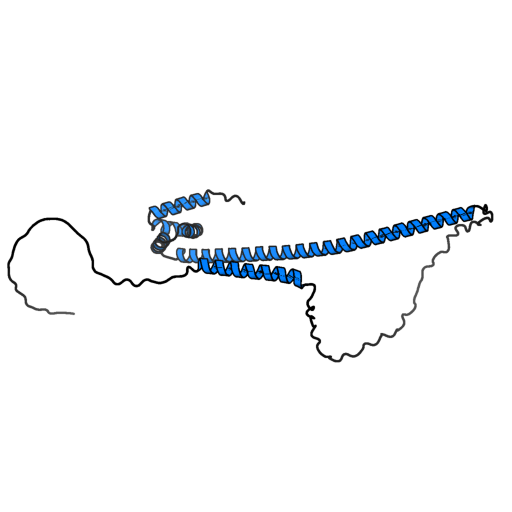90 ? 7.970 44.248 -30.160 1.00 46.66 90 THR A O 1
ATOM 641 N N . PRO A 1 91 ? 8.182 45.108 -32.224 1.00 48.72 91 PRO A N 1
ATOM 642 C CA . PRO A 1 91 ? 9.345 44.289 -32.572 1.00 48.72 91 PRO A CA 1
ATOM 643 C C . PRO A 1 91 ? 10.616 44.747 -31.823 1.00 48.72 91 PRO A C 1
ATOM 645 O O . PRO A 1 91 ? 10.873 45.954 -31.763 1.00 48.72 91 PRO A O 1
ATOM 648 N N . PRO A 1 92 ? 11.450 43.832 -31.287 1.00 40.62 92 PRO A N 1
ATOM 649 C CA . PRO A 1 92 ? 12.742 44.194 -30.719 1.00 40.62 92 PRO A CA 1
ATOM 650 C C . PRO A 1 92 ? 13.794 44.422 -31.815 1.00 40.62 92 PRO A C 1
ATOM 652 O O . PRO A 1 92 ? 14.032 43.572 -32.673 1.00 40.62 92 PRO A O 1
ATOM 655 N N . GLN A 1 93 ? 14.431 45.593 -31.752 1.00 52.03 93 GLN A N 1
ATOM 656 C CA . GLN A 1 93 ? 15.625 45.965 -32.511 1.00 52.03 93 GLN A CA 1
ATOM 657 C C . GLN A 1 93 ? 16.862 45.154 -32.064 1.00 52.03 93 GLN A C 1
ATOM 659 O O . GLN A 1 93 ? 16.982 44.829 -30.881 1.00 52.03 93 GLN A O 1
ATOM 664 N N . PRO A 1 94 ? 17.819 44.883 -32.970 1.00 52.41 94 PRO A N 1
ATOM 665 C CA . PRO A 1 94 ? 19.123 44.312 -32.627 1.00 52.41 94 PRO A CA 1
ATOM 666 C C . PRO A 1 94 ? 20.026 45.352 -31.922 1.00 52.41 94 PRO A C 1
ATOM 668 O O . PRO A 1 94 ? 20.046 46.512 -32.345 1.00 52.41 94 PRO A O 1
ATOM 671 N N . PRO A 1 95 ? 20.801 44.986 -30.880 1.00 47.91 95 PRO A N 1
ATOM 672 C CA . PRO A 1 95 ? 21.688 45.932 -30.216 1.00 47.91 95 PRO A CA 1
ATOM 673 C C . PRO A 1 95 ? 22.925 46.256 -31.062 1.00 47.91 95 PRO A C 1
ATOM 675 O O . PRO A 1 95 ? 23.652 45.373 -31.518 1.00 47.91 95 PRO A O 1
ATOM 678 N N . ALA A 1 96 ? 23.157 47.558 -31.219 1.00 40.75 96 ALA A N 1
ATOM 679 C CA . ALA A 1 96 ? 24.353 48.156 -31.785 1.00 40.75 96 ALA A CA 1
ATOM 680 C C . ALA A 1 96 ? 25.576 47.970 -30.870 1.00 40.75 96 ALA A C 1
ATOM 682 O O . ALA A 1 96 ? 25.490 48.055 -29.644 1.00 40.75 96 ALA A O 1
ATOM 683 N N . ALA A 1 97 ? 26.724 47.760 -31.508 1.00 45.66 97 ALA A N 1
ATOM 684 C CA . ALA A 1 97 ? 28.041 47.687 -30.900 1.00 45.66 97 ALA A CA 1
ATOM 685 C C . ALA A 1 97 ? 28.471 49.023 -30.272 1.00 45.66 97 ALA A C 1
ATOM 687 O O . ALA A 1 97 ? 28.283 50.085 -30.865 1.00 45.66 97 ALA A O 1
ATOM 688 N N . GLN A 1 98 ? 29.147 48.952 -29.123 1.00 43.91 98 GLN A N 1
ATOM 689 C CA . GLN A 1 98 ? 30.071 49.989 -28.660 1.00 43.91 98 GLN A CA 1
ATOM 690 C C . GLN A 1 98 ? 31.355 49.360 -28.088 1.00 43.91 98 GLN A C 1
ATOM 692 O O . GLN A 1 98 ? 31.336 48.204 -27.661 1.00 43.91 98 GLN A O 1
ATOM 697 N N . PRO A 1 99 ? 32.488 50.083 -28.161 1.00 43.44 99 PRO A N 1
ATOM 698 C CA . PRO A 1 99 ? 33.817 49.500 -28.296 1.00 43.44 99 PRO A CA 1
ATOM 699 C C . PRO A 1 99 ? 34.477 49.217 -26.943 1.00 43.44 99 PRO A C 1
ATOM 701 O O . PRO A 1 99 ? 34.498 50.070 -26.055 1.00 43.44 99 PRO A O 1
ATOM 704 N N . PHE A 1 100 ? 35.089 48.039 -26.813 1.00 33.50 100 PHE A N 1
ATOM 705 C CA . PHE A 1 100 ? 36.006 47.750 -25.715 1.00 33.50 100 PHE A CA 1
ATOM 706 C C . PHE A 1 100 ? 37.417 48.222 -26.063 1.00 33.50 100 PHE A C 1
ATOM 708 O O . PHE A 1 100 ? 37.946 47.961 -27.142 1.00 33.50 100 PHE A O 1
ATOM 715 N N . LYS A 1 101 ? 37.983 48.968 -25.116 1.00 42.06 101 LYS A N 1
ATOM 716 C CA . LYS A 1 101 ? 39.317 49.557 -25.138 1.00 42.06 101 LYS A CA 1
ATOM 717 C C . LYS A 1 101 ? 40.379 48.458 -25.128 1.00 42.06 101 LYS A C 1
ATOM 719 O O . LYS A 1 101 ? 40.319 47.540 -24.315 1.00 42.06 101 LYS A O 1
ATOM 724 N N . THR A 1 102 ? 41.346 48.602 -26.023 1.00 42.00 102 THR A N 1
ATOM 725 C CA . THR A 1 102 ? 42.602 47.858 -26.047 1.00 42.00 102 THR A CA 1
ATOM 726 C C . THR A 1 102 ? 43.429 48.239 -24.827 1.00 42.00 102 THR A C 1
ATOM 728 O O . THR A 1 102 ? 43.807 49.400 -24.698 1.00 42.00 102 THR A O 1
ATOM 731 N N . ASP A 1 103 ? 43.742 47.272 -23.972 1.00 36.75 103 ASP A N 1
ATOM 732 C CA . ASP A 1 103 ? 44.892 47.374 -23.085 1.00 36.75 103 ASP A CA 1
ATOM 733 C C . ASP A 1 103 ? 45.534 45.997 -22.877 1.00 36.75 103 ASP A C 1
ATOM 735 O O . ASP A 1 103 ? 44.865 45.016 -22.565 1.00 36.75 103 ASP A O 1
ATOM 739 N N . ALA A 1 104 ? 46.849 45.989 -23.093 1.00 36.56 104 ALA A N 1
ATOM 740 C CA . ALA A 1 104 ? 47.861 45.063 -22.596 1.00 36.56 104 ALA A CA 1
ATOM 741 C C . ALA A 1 104 ? 47.754 43.539 -22.861 1.00 36.56 104 ALA A C 1
ATOM 743 O O . ALA A 1 104 ? 47.017 42.800 -22.218 1.00 36.56 104 ALA A O 1
ATOM 744 N N . GLY A 1 105 ? 48.726 43.053 -23.647 1.00 33.19 105 GLY A N 1
ATOM 745 C CA . GLY A 1 105 ? 49.606 41.978 -23.166 1.00 33.19 105 GLY A CA 1
ATOM 746 C C . GLY A 1 105 ? 49.323 40.559 -23.658 1.00 33.19 105 GLY A C 1
ATOM 747 O O . GLY A 1 105 ? 48.927 39.700 -22.879 1.00 33.19 105 GLY A O 1
ATOM 748 N N . LEU A 1 106 ? 49.636 40.272 -24.925 1.00 40.22 106 LEU A N 1
ATOM 749 C CA . LEU A 1 106 ? 49.874 38.895 -25.372 1.00 40.22 106 LEU A CA 1
ATOM 750 C C . LEU A 1 106 ? 51.268 38.436 -24.894 1.00 40.22 106 LEU A C 1
ATOM 752 O O . LEU A 1 106 ? 52.252 39.117 -25.198 1.00 40.22 106 LEU A O 1
ATOM 756 N N . PRO A 1 107 ? 51.398 37.297 -24.188 1.00 51.75 107 PRO A N 1
ATOM 757 C CA . PRO A 1 107 ? 52.698 36.676 -23.958 1.00 51.75 107 PRO A CA 1
ATOM 758 C C . PRO A 1 107 ? 53.258 36.121 -25.285 1.00 51.75 107 PRO A C 1
ATOM 760 O O . PRO A 1 107 ? 52.494 35.582 -26.092 1.00 51.75 107 PRO A O 1
ATOM 763 N N . PRO A 1 108 ? 54.573 36.238 -25.550 1.00 51.28 108 PRO A N 1
ATOM 764 C CA . PRO A 1 108 ? 55.148 35.804 -26.816 1.00 51.28 108 PRO A CA 1
ATOM 765 C C . PRO A 1 108 ? 55.195 34.274 -26.904 1.00 51.28 108 PRO A C 1
ATOM 767 O O . PRO A 1 108 ? 55.776 33.599 -26.053 1.00 51.28 108 PRO A O 1
ATOM 770 N N . LEU A 1 109 ? 54.623 33.728 -27.978 1.00 46.94 109 LEU A N 1
ATOM 771 C CA . LEU A 1 109 ? 54.888 32.362 -28.415 1.00 46.94 109 LEU A CA 1
ATOM 772 C C . LEU A 1 109 ? 56.300 32.320 -29.014 1.00 46.94 109 LEU A C 1
ATOM 774 O O . LEU A 1 109 ? 56.590 32.933 -30.039 1.00 46.94 109 LEU A O 1
ATOM 778 N N . ASN A 1 110 ? 57.183 31.621 -28.312 1.00 54.72 110 ASN A N 1
ATOM 779 C CA . ASN A 1 110 ? 58.577 31.385 -28.660 1.00 54.72 110 ASN A CA 1
ATOM 780 C C . ASN A 1 110 ? 58.696 30.586 -29.982 1.00 54.72 110 ASN A C 1
ATOM 782 O O . ASN A 1 110 ? 58.124 29.496 -30.066 1.00 54.72 110 ASN A O 1
ATOM 786 N N . PRO A 1 111 ? 59.447 31.045 -31.005 1.00 52.50 111 PRO A N 1
ATOM 787 C CA . PRO A 1 111 ? 59.710 30.267 -32.206 1.00 52.50 111 PRO A CA 1
ATOM 788 C C . PRO A 1 111 ? 60.971 29.424 -31.986 1.00 52.50 111 PRO A C 1
ATOM 790 O O . PRO A 1 111 ? 62.070 29.787 -32.395 1.00 52.50 111 PRO A O 1
ATOM 793 N N . ALA A 1 112 ? 60.822 28.283 -31.320 1.00 47.88 112 ALA A N 1
ATOM 794 C CA . ALA A 1 112 ? 61.918 27.336 -31.136 1.00 47.88 112 ALA A CA 1
ATOM 795 C C . ALA A 1 112 ? 61.422 25.890 -31.235 1.00 47.88 112 ALA A C 1
ATOM 797 O O . ALA A 1 112 ? 61.355 25.162 -30.252 1.00 47.88 112 ALA A O 1
ATOM 798 N N . ALA A 1 113 ? 61.100 25.469 -32.456 1.00 41.00 113 ALA A N 1
ATOM 799 C CA . ALA A 1 113 ? 61.140 24.063 -32.848 1.00 41.00 113 ALA A CA 1
ATOM 800 C C . ALA A 1 113 ? 61.456 23.978 -34.344 1.00 41.00 113 ALA A C 1
ATOM 802 O O . ALA A 1 113 ? 60.632 23.624 -35.182 1.00 41.00 113 ALA A O 1
ATOM 803 N N . LYS A 1 114 ? 62.697 24.337 -34.675 1.00 51.25 114 LYS A N 1
ATOM 804 C CA . LYS A 1 114 ? 63.354 23.885 -35.896 1.00 51.25 114 LYS A CA 1
ATOM 805 C C . LYS A 1 114 ? 63.553 22.374 -35.757 1.00 51.25 114 LYS A C 1
ATOM 807 O O . LYS A 1 114 ? 64.558 21.937 -35.211 1.00 51.25 114 LYS A O 1
ATOM 812 N N . VAL A 1 115 ? 62.580 21.590 -36.212 1.00 40.50 115 VAL A N 1
ATOM 813 C CA . VAL A 1 115 ? 62.737 20.149 -36.438 1.00 40.50 115 VAL A CA 1
ATOM 814 C C . VAL A 1 115 ? 62.588 19.920 -37.934 1.00 40.50 115 VAL A C 1
ATOM 816 O O . VAL A 1 115 ? 61.499 20.008 -38.485 1.00 40.50 115 VAL A O 1
ATOM 819 N N . MET A 1 116 ? 63.748 19.735 -38.563 1.00 38.06 116 MET A N 1
ATOM 820 C CA . MET A 1 116 ? 63.984 19.108 -39.862 1.00 38.06 116 MET A CA 1
ATOM 821 C C . MET A 1 116 ? 62.843 19.171 -40.889 1.00 38.06 116 MET A C 1
ATOM 823 O O . MET A 1 116 ? 62.089 18.221 -41.074 1.00 38.06 116 MET A O 1
ATOM 827 N N . THR A 1 117 ? 62.877 20.207 -41.729 1.00 43.50 117 THR A N 1
ATOM 828 C CA . THR A 1 117 ? 62.758 19.982 -43.175 1.00 43.50 117 THR A CA 1
ATOM 829 C C . THR A 1 117 ? 63.974 19.162 -43.611 1.00 43.50 117 THR A C 1
ATOM 831 O O . THR A 1 117 ? 64.984 19.708 -44.054 1.00 43.50 117 THR A O 1
ATOM 834 N N . ALA A 1 118 ? 63.918 17.850 -43.374 1.00 39.06 118 ALA A N 1
ATOM 835 C CA . ALA A 1 118 ? 64.786 16.912 -44.060 1.00 39.06 118 ALA A CA 1
ATOM 836 C C . ALA A 1 118 ? 64.344 16.915 -45.523 1.00 39.06 118 ALA A C 1
ATOM 838 O O . ALA A 1 118 ? 63.172 16.686 -45.824 1.00 39.06 118 ALA A O 1
ATOM 839 N N . ALA A 1 119 ? 65.283 17.276 -46.391 1.00 43.91 119 ALA A N 1
ATOM 840 C CA . ALA A 1 119 ? 65.159 17.185 -47.829 1.00 43.91 119 ALA A CA 1
ATOM 841 C C . ALA A 1 119 ? 64.528 15.839 -48.206 1.00 43.91 119 ALA A C 1
ATOM 843 O O . ALA A 1 119 ? 65.027 14.780 -47.825 1.00 43.91 119 ALA A O 1
ATOM 844 N N . VAL A 1 120 ? 63.411 15.891 -48.928 1.00 45.94 120 VAL A N 1
ATOM 845 C CA . VAL A 1 120 ? 62.950 14.733 -49.683 1.00 45.94 120 VAL A CA 1
ATOM 846 C C . VAL A 1 120 ? 63.885 14.665 -50.880 1.00 45.94 120 VAL A C 1
ATOM 848 O O . VAL A 1 120 ? 63.713 15.404 -51.845 1.00 45.94 120 VAL A O 1
ATOM 851 N N . ASP A 1 121 ? 64.933 13.856 -50.738 1.00 41.62 121 ASP A N 1
ATOM 852 C CA . ASP A 1 121 ? 65.777 13.428 -51.843 1.00 41.62 121 ASP A CA 1
ATOM 853 C C . ASP A 1 121 ? 64.887 12.867 -52.955 1.00 41.62 121 ASP A C 1
ATOM 855 O O . ASP A 1 121 ? 64.054 11.975 -52.757 1.00 41.62 121 ASP A O 1
ATOM 859 N N . GLU A 1 122 ? 65.067 13.449 -54.131 1.00 51.69 122 GLU A N 1
ATOM 860 C CA . GLU A 1 122 ? 64.402 13.135 -55.382 1.00 51.69 122 GLU A CA 1
ATOM 861 C C . GLU A 1 122 ? 64.962 11.825 -55.952 1.00 51.69 122 GLU A C 1
ATOM 863 O O . GLU A 1 122 ? 65.640 11.805 -56.968 1.00 51.69 122 GLU A O 1
ATOM 868 N N . HIS A 1 123 ? 64.688 10.703 -55.292 1.00 49.69 123 HIS A N 1
ATOM 869 C CA . HIS A 1 123 ? 64.836 9.379 -55.894 1.00 49.69 123 HIS A CA 1
ATOM 870 C C . HIS A 1 123 ? 63.671 8.492 -55.459 1.00 49.69 123 HIS A C 1
ATOM 872 O O . HIS A 1 123 ? 63.788 7.605 -54.614 1.00 49.69 123 HIS A O 1
ATOM 878 N N . ALA A 1 124 ? 62.508 8.748 -56.060 1.00 50.28 124 ALA A N 1
ATOM 879 C CA . ALA A 1 124 ? 61.418 7.789 -56.062 1.00 50.28 124 ALA A CA 1
ATOM 880 C C . ALA A 1 124 ? 61.825 6.601 -56.955 1.00 50.28 124 ALA A C 1
ATOM 882 O O . ALA A 1 124 ? 62.050 6.804 -58.149 1.00 50.28 124 ALA A O 1
ATOM 883 N N . PRO A 1 125 ? 61.904 5.358 -56.444 1.00 54.38 125 PRO A N 1
ATOM 884 C CA . PRO A 1 125 ? 61.814 4.216 -57.337 1.00 54.38 125 PRO A CA 1
ATOM 885 C C . PRO A 1 125 ? 60.424 4.281 -57.979 1.00 54.38 125 PRO A C 1
ATOM 887 O O . PRO A 1 125 ? 59.436 4.505 -57.277 1.00 54.38 125 PRO A O 1
ATOM 890 N N . GLU A 1 126 ? 60.321 4.082 -59.293 1.00 57.31 126 GLU A N 1
ATOM 891 C CA . GLU A 1 126 ? 59.065 4.203 -60.059 1.00 57.31 126 GLU A CA 1
ATOM 892 C C . GLU A 1 126 ? 57.934 3.238 -59.612 1.00 57.31 126 GLU A C 1
ATOM 894 O O . GLU A 1 126 ? 56.853 3.219 -60.191 1.00 57.31 126 GLU A O 1
ATOM 899 N N . GLY A 1 127 ? 58.133 2.476 -58.527 1.00 59.72 127 GLY A N 1
ATOM 900 C CA . GLY A 1 127 ? 57.109 1.708 -57.814 1.00 59.72 127 GLY A CA 1
ATOM 901 C C . GLY A 1 127 ? 56.474 2.394 -56.587 1.00 59.72 127 GLY A C 1
ATOM 902 O O . GLY A 1 127 ? 55.421 1.940 -56.137 1.00 59.72 127 GLY A O 1
ATOM 903 N N . SER A 1 128 ? 57.032 3.484 -56.038 1.00 61.88 128 SER A N 1
ATOM 904 C CA . SER A 1 128 ? 56.554 4.094 -54.775 1.00 61.88 128 SER A CA 1
ATOM 905 C C . SER A 1 128 ? 55.176 4.759 -54.866 1.00 61.88 128 SER A C 1
ATOM 907 O O . SER A 1 128 ? 54.428 4.751 -53.888 1.00 61.88 128 SER A O 1
ATOM 909 N N . GLY A 1 129 ? 54.803 5.295 -56.033 1.00 74.88 129 GLY A N 1
ATOM 910 C CA . GLY A 1 129 ? 53.481 5.901 -56.241 1.00 74.88 129 GLY A CA 1
ATOM 911 C C . GLY A 1 129 ? 52.339 4.884 -56.143 1.00 74.88 129 GLY A C 1
ATOM 912 O O . GLY A 1 129 ? 51.275 5.198 -55.614 1.00 74.88 129 GLY A O 1
ATOM 913 N N . SER A 1 130 ? 52.584 3.639 -56.571 1.00 77.81 130 SER A N 1
ATOM 914 C CA . SER A 1 130 ? 51.595 2.554 -56.494 1.00 77.81 130 SER A CA 1
ATOM 915 C C . SER A 1 130 ? 51.332 2.102 -55.051 1.00 77.81 130 SER A C 1
ATOM 917 O O . SER A 1 130 ? 50.178 1.959 -54.654 1.00 77.81 130 SER A O 1
ATOM 919 N N . LEU A 1 131 ? 52.384 1.988 -54.231 1.00 83.75 131 LEU A N 1
ATOM 920 C CA . LEU A 1 131 ? 52.282 1.637 -52.810 1.00 83.75 131 LEU A CA 1
ATOM 921 C C . LEU A 1 131 ? 51.601 2.740 -51.991 1.00 83.75 131 LEU A C 1
ATOM 923 O O . LEU A 1 131 ? 50.777 2.451 -51.126 1.00 83.75 131 LEU A O 1
ATOM 927 N N . GLN A 1 132 ? 51.910 4.012 -52.265 1.00 85.94 132 GLN A N 1
ATOM 928 C CA . GLN A 1 132 ? 51.240 5.136 -51.604 1.00 85.94 132 GLN A CA 1
ATOM 929 C C . GLN A 1 132 ? 49.747 5.177 -51.950 1.00 85.94 132 GLN A C 1
ATOM 931 O O . GLN A 1 132 ? 48.921 5.323 -51.050 1.00 85.94 132 GLN A O 1
ATOM 936 N N . ALA A 1 133 ? 49.390 4.983 -53.224 1.00 85.75 133 ALA A N 1
ATOM 937 C CA . ALA A 1 133 ? 47.996 4.921 -53.657 1.00 85.75 133 ALA A CA 1
ATOM 938 C C . ALA A 1 133 ? 47.226 3.766 -52.989 1.00 85.75 133 ALA A C 1
ATOM 940 O O . ALA A 1 133 ? 46.111 3.974 -52.509 1.00 85.75 133 ALA A O 1
ATOM 941 N N . GLU A 1 134 ? 47.834 2.580 -52.873 1.00 88.81 134 GLU A N 1
ATOM 942 C CA . GLU A 1 134 ? 47.226 1.432 -52.190 1.00 88.81 134 GLU A CA 1
ATOM 943 C C . GLU A 1 134 ? 46.985 1.710 -50.695 1.00 88.81 134 GLU A C 1
ATOM 945 O O . GLU A 1 134 ? 45.930 1.375 -50.151 1.00 88.81 134 GLU A O 1
ATOM 950 N N . VAL A 1 135 ? 47.925 2.379 -50.020 1.00 92.25 135 VAL A N 1
ATOM 951 C CA . VAL A 1 135 ? 47.759 2.781 -48.615 1.00 92.25 135 VAL A CA 1
ATOM 952 C C . VAL A 1 135 ? 46.613 3.784 -48.454 1.00 92.25 135 VAL A C 1
ATOM 954 O O . VAL A 1 135 ? 45.784 3.612 -47.559 1.00 92.25 135 VAL A O 1
ATOM 957 N N . PHE A 1 136 ? 46.509 4.797 -49.321 1.00 92.06 136 PHE A N 1
ATOM 958 C CA . PHE A 1 136 ? 45.397 5.756 -49.278 1.00 92.06 136 PHE A CA 1
ATOM 959 C C . PHE A 1 136 ? 44.041 5.092 -49.524 1.00 92.06 136 PHE A C 1
ATOM 961 O O . PHE A 1 136 ? 43.064 5.422 -48.844 1.00 92.06 136 PHE A O 1
ATOM 968 N N . GLN A 1 137 ? 43.982 4.132 -50.446 1.00 92.38 137 GLN A N 1
ATOM 969 C CA . GLN A 1 137 ? 42.771 3.362 -50.694 1.00 92.38 137 GLN A CA 1
ATOM 970 C C . GLN A 1 137 ? 42.362 2.561 -49.450 1.00 92.38 137 GLN A C 1
ATOM 972 O O . GLN A 1 137 ? 41.235 2.709 -48.978 1.00 92.38 137 GLN A O 1
ATOM 977 N N . ARG A 1 138 ? 43.289 1.810 -48.838 1.00 93.62 138 ARG A N 1
ATOM 978 C CA . ARG A 1 138 ? 43.018 1.042 -47.608 1.00 93.62 138 ARG A CA 1
ATOM 979 C C . ARG A 1 138 ? 42.577 1.929 -46.441 1.00 93.62 138 ARG A C 1
ATOM 981 O O . ARG A 1 138 ? 41.709 1.536 -45.665 1.00 93.62 138 ARG A O 1
ATOM 988 N N . LEU A 1 139 ? 43.157 3.122 -46.294 1.00 95.69 139 LEU A N 1
ATOM 989 C CA . LEU A 1 139 ? 42.739 4.082 -45.264 1.00 95.69 139 LEU A CA 1
ATOM 990 C C . LEU A 1 139 ? 41.328 4.626 -45.521 1.00 95.69 139 LEU A C 1
ATOM 992 O O . LEU A 1 139 ? 40.558 4.784 -44.574 1.00 95.69 139 LEU A O 1
ATOM 996 N N . THR A 1 140 ? 40.979 4.876 -46.783 1.00 95.06 140 THR A N 1
ATOM 997 C CA . THR A 1 140 ? 39.635 5.328 -47.174 1.00 95.06 140 THR A CA 1
ATOM 998 C C . THR A 1 140 ? 38.600 4.235 -46.912 1.00 95.06 140 THR A C 1
ATOM 1000 O O . THR A 1 140 ? 37.605 4.492 -46.241 1.00 95.06 140 THR A O 1
ATOM 1003 N N . GLU A 1 141 ? 38.878 2.994 -47.321 1.00 95.75 141 GLU A N 1
ATOM 1004 C CA . GLU A 1 141 ? 38.022 1.828 -47.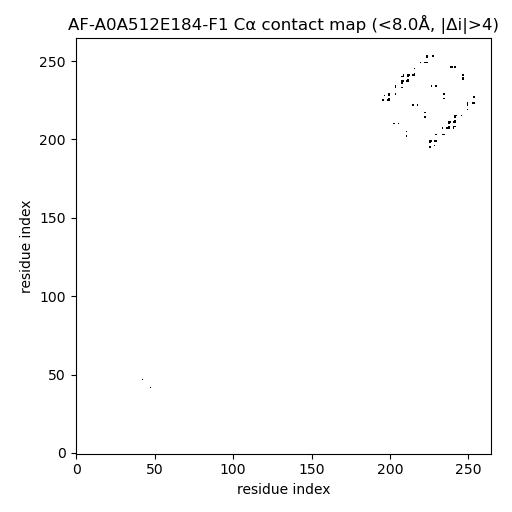057 1.00 95.75 141 GLU A CA 1
ATOM 1005 C C . GLU A 1 141 ? 37.805 1.612 -45.551 1.00 95.75 141 GLU A C 1
ATOM 1007 O O . GLU A 1 141 ? 36.677 1.416 -45.096 1.00 95.75 141 GLU A O 1
ATOM 1012 N N . ARG A 1 142 ? 38.872 1.722 -44.748 1.00 97.31 142 ARG A N 1
ATOM 1013 C CA . ARG A 1 142 ? 38.776 1.649 -43.283 1.00 97.31 142 ARG A CA 1
ATOM 1014 C C . ARG A 1 142 ? 37.934 2.768 -42.693 1.00 97.31 142 ARG A C 1
ATOM 1016 O O . ARG A 1 142 ? 37.168 2.518 -41.765 1.00 97.31 142 ARG A O 1
ATOM 1023 N N . ARG A 1 143 ? 38.068 3.993 -43.201 1.00 97.06 143 ARG A N 1
ATOM 1024 C CA . ARG A 1 143 ? 37.262 5.122 -42.736 1.00 97.06 143 ARG A CA 1
ATOM 1025 C C . ARG A 1 143 ? 35.785 4.901 -43.032 1.00 97.06 143 ARG A C 1
ATOM 1027 O O . ARG A 1 143 ? 34.968 5.086 -42.140 1.00 97.06 143 ARG A O 1
ATOM 1034 N N . GLU A 1 144 ? 35.447 4.435 -44.230 1.00 96.81 144 GLU A N 1
ATOM 1035 C CA . GLU A 1 144 ? 34.063 4.105 -44.573 1.00 96.81 144 GLU A CA 1
ATOM 1036 C C . GLU A 1 144 ? 33.502 2.963 -43.715 1.00 96.81 144 GLU A C 1
ATOM 1038 O O . GLU A 1 144 ? 32.346 3.022 -43.296 1.00 96.81 144 GLU A O 1
ATOM 1043 N N . GLU A 1 145 ? 34.304 1.933 -43.421 1.00 97.25 145 GLU A N 1
ATOM 1044 C CA . GLU A 1 145 ? 33.917 0.841 -42.519 1.00 97.25 145 GLU A CA 1
ATOM 1045 C C . GLU A 1 145 ? 33.614 1.364 -41.106 1.00 97.25 145 GLU A C 1
ATOM 1047 O O . GLU A 1 145 ? 32.592 1.006 -40.512 1.00 97.25 145 GLU A O 1
ATOM 1052 N N . LEU A 1 146 ? 34.478 2.234 -40.575 1.00 97.94 146 LEU A N 1
ATOM 1053 C CA . LEU A 1 146 ? 34.279 2.859 -39.269 1.00 97.94 146 LEU A CA 1
ATOM 1054 C C . LEU A 1 146 ? 33.057 3.776 -39.264 1.00 97.94 146 LEU A C 1
ATOM 1056 O O . LEU A 1 146 ? 32.241 3.663 -38.358 1.00 97.94 146 LEU A O 1
ATOM 1060 N N . ASP A 1 147 ? 32.870 4.609 -40.288 1.00 97.31 147 ASP A N 1
ATOM 1061 C CA . ASP A 1 147 ? 31.715 5.504 -40.391 1.00 97.31 147 ASP A CA 1
ATOM 1062 C C . ASP A 1 147 ? 30.394 4.720 -40.446 1.00 97.31 147 ASP A C 1
ATOM 1064 O O . ASP A 1 147 ? 29.402 5.129 -39.839 1.00 97.31 147 ASP A O 1
ATOM 1068 N N . ARG A 1 148 ? 30.368 3.564 -41.125 1.00 97.56 148 ARG A N 1
ATOM 1069 C CA . ARG A 1 148 ? 29.207 2.657 -41.114 1.00 97.56 148 ARG A CA 1
ATOM 1070 C C . ARG A 1 148 ? 28.942 2.108 -39.714 1.00 97.56 148 ARG A C 1
ATOM 1072 O O . ARG A 1 148 ? 27.810 2.191 -39.245 1.00 97.56 148 ARG A O 1
ATOM 1079 N N . ARG A 1 149 ? 29.975 1.611 -39.025 1.00 97.81 149 ARG A N 1
ATOM 1080 C CA . ARG A 1 149 ? 29.841 1.090 -37.653 1.00 97.81 149 ARG A CA 1
ATOM 1081 C C . ARG A 1 149 ? 29.395 2.158 -36.663 1.00 97.81 149 ARG A C 1
ATOM 1083 O O . ARG A 1 149 ? 28.527 1.876 -35.847 1.00 97.81 149 ARG A O 1
ATOM 1090 N N . THR A 1 150 ? 29.943 3.367 -36.747 1.00 97.81 150 THR A N 1
ATOM 1091 C CA . THR A 1 150 ? 29.541 4.491 -35.894 1.00 97.81 150 THR A CA 1
ATOM 1092 C C . THR A 1 150 ? 28.059 4.791 -36.079 1.00 97.81 150 THR A C 1
ATOM 1094 O O . THR A 1 150 ? 27.321 4.795 -35.105 1.00 97.81 150 THR A O 1
ATOM 1097 N N . ARG A 1 151 ? 27.577 4.889 -37.326 1.00 97.56 151 ARG A N 1
ATOM 1098 C CA . ARG A 1 151 ? 26.145 5.104 -37.598 1.00 97.56 151 ARG A CA 1
ATOM 1099 C C . ARG A 1 151 ? 25.261 3.980 -37.055 1.00 97.56 151 ARG A C 1
ATOM 1101 O O . ARG A 1 151 ? 24.177 4.255 -36.549 1.00 97.56 151 ARG A O 1
ATOM 1108 N N . GLU A 1 152 ? 25.689 2.723 -37.165 1.00 97.62 152 GLU A N 1
ATOM 1109 C CA . GLU A 1 152 ? 24.953 1.590 -36.588 1.00 97.62 152 GLU A CA 1
ATOM 1110 C C . GLU A 1 152 ? 24.894 1.658 -35.057 1.00 97.62 152 GLU A C 1
ATOM 1112 O O . GLU A 1 152 ? 23.854 1.356 -34.469 1.00 97.62 152 GLU A O 1
ATOM 1117 N N . LEU A 1 153 ? 25.993 2.047 -34.406 1.00 98.25 153 LEU A N 1
ATOM 1118 C CA . LEU A 1 153 ? 26.044 2.225 -32.956 1.00 98.25 153 LEU A CA 1
ATOM 1119 C C . LEU A 1 153 ? 25.169 3.397 -32.508 1.00 98.25 153 LEU A C 1
ATOM 1121 O O . LEU A 1 153 ? 24.362 3.201 -31.605 1.00 98.25 153 LEU A O 1
ATOM 1125 N N . ASP A 1 154 ? 25.230 4.539 -33.194 1.00 97.94 154 ASP A N 1
ATOM 1126 C CA . ASP A 1 154 ? 24.400 5.715 -32.904 1.00 97.94 154 ASP A CA 1
ATOM 1127 C C . ASP A 1 154 ? 22.903 5.379 -33.001 1.00 97.94 154 ASP A C 1
ATOM 1129 O O . ASP A 1 154 ? 22.099 5.770 -32.154 1.00 97.94 154 ASP A O 1
ATOM 1133 N N . GLN A 1 155 ? 22.507 4.593 -34.009 1.00 97.50 155 GLN A N 1
ATOM 1134 C CA . GLN A 1 155 ? 21.126 4.122 -34.148 1.00 97.50 155 GLN A CA 1
ATOM 1135 C C . GLN A 1 155 ? 20.713 3.205 -32.993 1.00 97.50 155 GLN A C 1
ATOM 1137 O O . GLN A 1 155 ? 19.612 3.344 -32.455 1.00 97.50 155 GLN A O 1
ATOM 1142 N N . ARG A 1 156 ? 21.581 2.268 -32.592 1.00 98.00 156 ARG A N 1
ATOM 1143 C CA . ARG A 1 156 ? 21.312 1.374 -31.455 1.00 98.00 156 ARG A CA 1
ATOM 1144 C C . ARG A 1 156 ? 21.223 2.151 -30.149 1.00 98.00 156 ARG A C 1
ATOM 1146 O O . ARG A 1 156 ? 20.318 1.887 -29.364 1.00 98.00 156 ARG A O 1
ATOM 1153 N N . GLU A 1 157 ? 22.111 3.112 -29.929 1.00 97.94 157 GLU A N 1
ATOM 1154 C CA . GLU A 1 157 ? 22.103 3.974 -28.750 1.00 97.94 157 GLU A CA 1
ATOM 1155 C C . GLU A 1 157 ? 20.834 4.828 -28.694 1.00 97.94 157 GLU A C 1
ATOM 1157 O O . GLU A 1 157 ? 20.177 4.885 -27.655 1.00 97.94 157 GLU A O 1
ATOM 1162 N N . ALA A 1 158 ? 20.405 5.406 -29.819 1.00 97.38 158 ALA A N 1
ATOM 1163 C CA . ALA A 1 158 ? 19.150 6.148 -29.890 1.00 97.38 158 ALA A CA 1
ATOM 1164 C C . ALA A 1 158 ? 17.939 5.265 -29.534 1.00 97.38 158 ALA A C 1
ATOM 1166 O O . ALA A 1 158 ? 17.090 5.669 -28.738 1.00 97.38 158 ALA A O 1
ATOM 1167 N N . LEU A 1 159 ? 17.879 4.036 -30.061 1.00 97.75 159 LEU A N 1
ATOM 1168 C CA . LEU A 1 159 ? 16.810 3.084 -29.742 1.00 97.75 159 LEU A CA 1
ATOM 1169 C C . LEU A 1 159 ? 16.835 2.652 -28.271 1.00 97.75 159 LEU A C 1
ATOM 1171 O O . LEU A 1 159 ? 15.785 2.615 -27.626 1.00 97.75 159 LEU A O 1
ATOM 1175 N N . LEU A 1 160 ? 18.018 2.347 -27.733 1.00 98.31 160 LEU A N 1
ATOM 1176 C CA . LEU A 1 160 ? 18.187 1.954 -26.336 1.00 98.31 160 LEU A CA 1
ATOM 1177 C C . LEU A 1 160 ? 17.861 3.103 -25.383 1.00 98.31 160 LEU A C 1
ATOM 1179 O O . LEU A 1 160 ? 17.193 2.868 -24.383 1.00 98.31 160 LEU A O 1
ATOM 1183 N N . SER A 1 161 ? 18.252 4.340 -25.697 1.00 98.00 161 SER A N 1
ATOM 1184 C CA . SER A 1 161 ? 17.922 5.498 -24.861 1.00 98.00 161 SER A CA 1
ATOM 1185 C C . SER A 1 161 ? 16.416 5.767 -24.838 1.00 98.00 161 SER A C 1
ATOM 1187 O O . SER A 1 161 ? 15.852 5.989 -23.768 1.00 98.00 161 SER A O 1
ATOM 1189 N N . ALA A 1 162 ? 15.727 5.649 -25.978 1.00 97.75 162 ALA A N 1
ATOM 1190 C CA . ALA A 1 162 ? 14.273 5.778 -26.034 1.00 97.75 162 ALA A CA 1
ATOM 1191 C C . ALA A 1 162 ? 13.570 4.648 -25.260 1.00 97.75 162 ALA A C 1
ATOM 1193 O O . ALA A 1 162 ? 12.564 4.881 -24.587 1.00 97.75 162 ALA A O 1
ATOM 1194 N N . ALA A 1 163 ? 14.099 3.421 -25.328 1.00 97.69 163 ALA A N 1
ATOM 1195 C CA . ALA A 1 163 ? 13.600 2.299 -24.537 1.00 97.69 163 ALA A CA 1
ATOM 1196 C C . ALA A 1 163 ? 13.822 2.522 -23.033 1.00 97.69 163 ALA A C 1
ATOM 1198 O O . ALA A 1 163 ? 12.888 2.333 -22.256 1.00 97.69 163 ALA A O 1
ATOM 1199 N N . GLN A 1 164 ? 15.009 2.986 -22.633 1.00 97.75 164 GLN A N 1
ATOM 1200 C CA . GLN A 1 164 ? 15.340 3.315 -21.248 1.00 97.75 164 GLN A CA 1
ATOM 1201 C C . GLN A 1 164 ? 14.400 4.392 -20.701 1.00 97.75 164 GLN A C 1
ATOM 1203 O O . GLN A 1 164 ? 13.780 4.185 -19.666 1.00 97.75 164 GLN A O 1
ATOM 1208 N N . GLN A 1 165 ? 14.186 5.479 -21.446 1.00 98.19 165 GLN A N 1
ATOM 1209 C CA . GLN A 1 165 ? 13.249 6.537 -21.057 1.00 98.19 165 GLN A CA 1
ATOM 1210 C C . GLN A 1 165 ? 11.820 6.015 -20.866 1.00 98.19 165 GLN A C 1
ATOM 1212 O O . GLN A 1 165 ? 11.143 6.403 -19.916 1.00 98.19 165 GLN A O 1
ATOM 1217 N N . ARG A 1 166 ? 11.346 5.117 -21.741 1.00 97.50 166 ARG A N 1
ATOM 1218 C CA . ARG A 1 166 ? 10.026 4.485 -21.580 1.00 97.50 166 ARG A CA 1
ATOM 1219 C C . ARG A 1 166 ? 9.957 3.612 -20.330 1.00 97.50 166 ARG A C 1
ATOM 1221 O O . ARG A 1 166 ? 8.925 3.604 -19.664 1.00 97.50 166 ARG A O 1
ATOM 1228 N N . ILE A 1 167 ? 11.024 2.877 -20.020 1.00 98.25 167 ILE A N 1
ATOM 1229 C CA . ILE A 1 167 ? 11.104 2.062 -18.804 1.00 98.25 167 ILE A CA 1
ATOM 1230 C C . ILE A 1 167 ? 11.087 2.967 -17.573 1.00 98.25 167 ILE A C 1
ATOM 1232 O O . ILE A 1 167 ? 10.283 2.729 -16.679 1.00 98.25 167 ILE A O 1
ATOM 1236 N N . ASP A 1 168 ? 11.890 4.028 -17.553 1.00 98.06 168 ASP A N 1
ATOM 1237 C CA . ASP A 1 168 ? 11.952 4.964 -16.429 1.00 98.06 168 ASP A CA 1
ATOM 1238 C C . ASP A 1 168 ? 10.588 5.622 -16.182 1.00 98.06 168 ASP A C 1
ATOM 1240 O O . ASP A 1 168 ? 10.102 5.625 -15.053 1.00 98.06 168 ASP A O 1
ATOM 1244 N N . GLN A 1 169 ? 9.898 6.060 -17.242 1.00 98.00 169 GLN A N 1
ATOM 1245 C CA . GLN A 1 169 ? 8.523 6.567 -17.150 1.00 98.00 169 GLN A CA 1
ATOM 1246 C C . GLN A 1 169 ? 7.568 5.536 -16.535 1.00 98.00 169 GLN A C 1
ATOM 1248 O O . GLN A 1 169 ? 6.771 5.874 -15.660 1.00 98.00 169 GLN A O 1
ATOM 1253 N N . LYS A 1 170 ? 7.656 4.268 -16.959 1.00 98.00 170 LYS A N 1
ATOM 1254 C CA . LYS A 1 170 ? 6.824 3.185 -16.415 1.00 98.00 170 LYS A CA 1
ATOM 1255 C C . LYS A 1 170 ? 7.147 2.889 -14.954 1.00 98.00 170 LYS A C 1
ATOM 1257 O O . LYS A 1 170 ? 6.235 2.635 -14.175 1.00 98.00 170 LYS A O 1
ATOM 1262 N N . VAL A 1 171 ? 8.417 2.938 -14.565 1.00 98.25 171 VAL A N 1
ATOM 1263 C CA . VAL A 1 171 ? 8.839 2.752 -13.172 1.00 98.25 171 VAL A CA 1
ATOM 1264 C C . VAL A 1 171 ? 8.313 3.885 -12.296 1.00 98.25 171 VAL A C 1
ATOM 1266 O O . VAL A 1 171 ? 7.785 3.612 -11.216 1.00 98.25 171 VAL A O 1
ATOM 1269 N N . THR A 1 172 ? 8.393 5.134 -12.757 1.00 98.06 172 THR A N 1
ATOM 1270 C CA . THR A 1 172 ? 7.819 6.283 -12.047 1.00 98.06 172 THR A CA 1
ATOM 1271 C C . THR A 1 172 ? 6.307 6.132 -11.890 1.00 98.06 172 THR A C 1
ATOM 1273 O O . THR A 1 172 ? 5.821 6.186 -10.764 1.00 98.06 172 THR A O 1
ATOM 1276 N N . GLU A 1 173 ? 5.577 5.826 -12.967 1.00 97.81 173 GLU A N 1
ATOM 1277 C CA . GLU A 1 173 ? 4.120 5.610 -12.939 1.00 97.81 173 GLU A CA 1
ATOM 1278 C C . GLU A 1 173 ? 3.721 4.499 -11.950 1.00 97.81 173 GLU A C 1
ATOM 1280 O O . GLU A 1 173 ? 2.810 4.664 -11.136 1.00 97.81 173 GLU A O 1
ATOM 1285 N N . LEU A 1 174 ? 4.438 3.369 -11.959 1.00 98.25 174 LEU A N 1
ATOM 1286 C CA . LEU A 1 174 ? 4.189 2.264 -11.030 1.00 98.25 174 LEU A CA 1
ATOM 1287 C C . LEU A 1 174 ? 4.518 2.632 -9.580 1.00 98.25 174 LEU A C 1
ATOM 1289 O O . LEU A 1 174 ? 3.819 2.200 -8.664 1.00 98.25 174 LEU A O 1
ATOM 1293 N N . THR A 1 175 ? 5.564 3.425 -9.358 1.00 97.50 175 THR A N 1
ATOM 1294 C CA . THR A 1 175 ? 5.958 3.874 -8.016 1.00 97.50 175 THR A CA 1
ATOM 1295 C C . THR A 1 175 ? 4.948 4.868 -7.449 1.00 97.50 175 THR A C 1
ATOM 1297 O O . THR A 1 175 ? 4.570 4.765 -6.279 1.00 97.50 175 THR A O 1
ATOM 1300 N N . GLU A 1 176 ? 4.451 5.789 -8.273 1.00 97.88 176 GLU A N 1
ATOM 1301 C CA . GLU A 1 176 ? 3.365 6.701 -7.914 1.00 97.88 176 GLU A CA 1
ATOM 1302 C C . GLU A 1 176 ? 2.088 5.927 -7.594 1.00 97.88 176 GLU A C 1
ATOM 1304 O O . GLU A 1 176 ? 1.489 6.132 -6.538 1.00 97.88 176 GLU A O 1
ATOM 1309 N N . LEU A 1 177 ? 1.702 4.972 -8.446 1.00 97.81 177 LEU A N 1
ATOM 1310 C CA . LEU A 1 177 ? 0.527 4.138 -8.209 1.00 97.81 177 LEU A CA 1
ATOM 1311 C C . LEU A 1 177 ? 0.662 3.322 -6.920 1.00 97.81 177 LEU A C 1
ATOM 1313 O O . LEU A 1 177 ? -0.270 3.292 -6.118 1.00 97.81 177 LEU A O 1
ATOM 1317 N N . ARG A 1 178 ? 1.825 2.707 -6.681 1.00 96.81 178 ARG A N 1
ATOM 1318 C CA . ARG A 1 178 ? 2.117 1.996 -5.432 1.00 96.81 178 ARG A CA 1
ATOM 1319 C C . ARG A 1 178 ? 1.966 2.919 -4.227 1.00 96.81 178 ARG A C 1
ATOM 1321 O O . ARG A 1 178 ? 1.291 2.553 -3.272 1.00 96.81 178 ARG A O 1
ATOM 1328 N N . THR A 1 179 ? 2.552 4.112 -4.282 1.00 97.50 179 THR A N 1
ATOM 1329 C CA . THR A 1 179 ? 2.487 5.092 -3.188 1.00 97.50 179 THR A CA 1
ATOM 1330 C C . THR A 1 179 ? 1.050 5.543 -2.932 1.00 97.50 179 THR A C 1
ATOM 1332 O O . THR A 1 179 ? 0.627 5.637 -1.782 1.00 97.50 179 THR A O 1
ATOM 1335 N N . ASN A 1 180 ? 0.268 5.751 -3.992 1.00 97.25 180 ASN A N 1
ATOM 1336 C CA . ASN A 1 180 ? -1.148 6.091 -3.895 1.00 97.25 180 ASN A CA 1
ATOM 1337 C C . ASN A 1 180 ? -1.960 4.955 -3.264 1.00 97.25 180 ASN A C 1
ATOM 1339 O O . ASN A 1 180 ? -2.774 5.211 -2.381 1.00 97.25 180 ASN A O 1
ATOM 1343 N N . ILE A 1 181 ? -1.723 3.705 -3.668 1.00 97.44 181 ILE A N 1
ATOM 1344 C CA . ILE A 1 181 ? -2.392 2.533 -3.087 1.00 97.44 181 ILE A CA 1
ATOM 1345 C C . ILE A 1 181 ? -2.012 2.373 -1.615 1.00 97.44 181 ILE A C 1
ATOM 1347 O O . ILE A 1 181 ? -2.897 2.201 -0.784 1.00 97.44 181 ILE A O 1
ATOM 1351 N N . GLU A 1 182 ? -0.727 2.474 -1.268 1.00 96.88 182 GLU A N 1
ATOM 1352 C CA . GLU A 1 182 ? -0.272 2.426 0.126 1.00 96.88 182 GLU A CA 1
ATOM 1353 C C . GLU A 1 182 ? -0.889 3.563 0.956 1.00 96.88 182 GLU A C 1
ATOM 1355 O O . GLU A 1 182 ? -1.309 3.344 2.091 1.00 96.88 182 GLU A O 1
ATOM 1360 N N . GLY A 1 183 ? -0.996 4.768 0.389 1.00 97.06 183 GLY A N 1
ATOM 1361 C CA . GLY A 1 183 ? -1.656 5.907 1.023 1.00 97.06 183 GLY A CA 1
ATOM 1362 C C . GLY A 1 183 ? -3.152 5.677 1.247 1.00 97.06 183 GLY A C 1
ATOM 1363 O O . GLY A 1 183 ? -3.654 5.919 2.343 1.00 97.06 183 GLY A O 1
ATOM 1364 N N . LEU A 1 184 ? -3.863 5.165 0.240 1.00 95.69 184 LEU A N 1
ATOM 1365 C CA . LEU A 1 184 ? -5.282 4.823 0.349 1.00 95.69 184 LEU A CA 1
ATOM 1366 C C . LEU A 1 184 ? -5.516 3.700 1.359 1.00 95.69 184 LEU A C 1
ATOM 1368 O O . LEU A 1 184 ? -6.459 3.786 2.141 1.00 95.69 184 LEU A O 1
ATOM 1372 N N . LEU A 1 185 ? -4.655 2.681 1.380 1.00 96.88 185 LEU A N 1
ATOM 1373 C CA . LEU A 1 185 ? -4.752 1.581 2.333 1.00 96.88 185 LEU A CA 1
ATOM 1374 C C . LEU A 1 185 ? -4.589 2.090 3.767 1.00 96.88 185 LEU A C 1
ATOM 1376 O O . LEU A 1 185 ? -5.450 1.824 4.597 1.00 96.88 185 LEU A O 1
ATOM 1380 N N . ARG A 1 186 ? -3.576 2.929 4.031 1.00 96.19 186 ARG A N 1
ATOM 1381 C CA . ARG A 1 186 ? -3.401 3.570 5.345 1.00 96.19 186 ARG A CA 1
ATOM 1382 C C . ARG A 1 186 ? -4.620 4.396 5.748 1.00 96.19 186 ARG A C 1
ATOM 1384 O O . ARG A 1 186 ? -5.102 4.254 6.863 1.00 96.19 186 ARG A O 1
ATOM 1391 N N . GLN A 1 187 ? -5.171 5.206 4.843 1.00 95.44 187 GLN A N 1
ATOM 1392 C CA . GLN A 1 187 ? -6.381 5.987 5.134 1.00 95.44 187 GLN A CA 1
ATOM 1393 C C . GLN A 1 187 ? -7.593 5.103 5.445 1.00 95.44 187 GLN A C 1
ATOM 1395 O O . GLN A 1 187 ? -8.434 5.464 6.270 1.00 95.44 187 GLN A O 1
ATOM 1400 N N . VAL A 1 188 ? -7.728 3.972 4.752 1.00 95.12 188 VAL A N 1
ATOM 1401 C CA . VAL A 1 188 ? -8.799 3.007 4.999 1.00 95.12 188 VAL A CA 1
ATOM 1402 C C . VAL A 1 188 ? -8.604 2.339 6.358 1.00 95.12 188 VAL A C 1
ATOM 1404 O O . VAL A 1 188 ? -9.560 2.301 7.131 1.00 95.12 188 VAL A O 1
ATOM 1407 N N . ASP A 1 189 ? -7.393 1.896 6.685 1.00 94.44 189 ASP A N 1
ATOM 1408 C CA . ASP A 1 189 ? -7.066 1.275 7.971 1.00 94.44 189 ASP A CA 1
ATOM 1409 C C . ASP A 1 189 ? -7.265 2.251 9.139 1.00 94.44 189 ASP A C 1
ATOM 1411 O O . ASP A 1 189 ? -7.871 1.894 10.150 1.00 94.44 189 ASP A O 1
ATOM 1415 N N . GLU A 1 190 ? -6.845 3.509 8.988 1.00 94.75 190 GLU A N 1
ATOM 1416 C CA . GLU A 1 190 ? -7.074 4.577 9.966 1.00 94.75 190 GLU A CA 1
ATOM 1417 C C . GLU A 1 190 ? -8.569 4.837 10.172 1.00 94.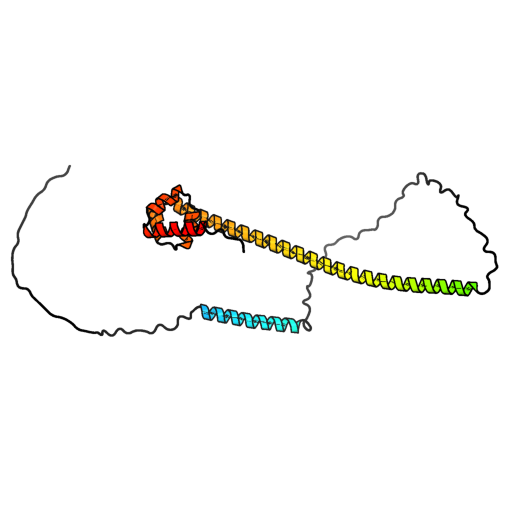75 190 GLU A C 1
ATOM 1419 O O . GLU A 1 190 ? -9.037 4.910 11.308 1.00 94.75 190 GLU A O 1
ATOM 1424 N N . LYS A 1 191 ? -9.352 4.928 9.089 1.00 94.12 191 LYS A N 1
ATOM 1425 C CA . LYS A 1 191 ? -10.808 5.120 9.175 1.00 94.12 191 LYS A CA 1
ATOM 1426 C C . LYS A 1 191 ? -11.507 3.928 9.818 1.00 94.12 191 LYS A C 1
ATOM 1428 O O . LYS A 1 191 ? -12.404 4.141 10.629 1.00 94.12 191 LYS A O 1
ATOM 1433 N N . GLN A 1 192 ? -11.130 2.700 9.466 1.00 90.69 192 GLN A N 1
ATOM 1434 C CA . GLN A 1 192 ? -11.691 1.491 10.072 1.00 90.69 192 GLN A CA 1
ATOM 1435 C C . GLN A 1 192 ? -11.340 1.416 11.559 1.00 90.69 192 GLN A C 1
ATOM 1437 O O . GLN A 1 192 ? -12.221 1.188 12.385 1.00 90.69 192 GLN A O 1
ATOM 1442 N N . THR A 1 193 ? -10.084 1.692 11.913 1.00 90.25 193 THR A N 1
ATOM 1443 C CA . THR A 1 193 ? -9.626 1.718 13.307 1.00 90.25 193 THR A CA 1
ATOM 1444 C C . THR A 1 193 ? -10.368 2.788 14.101 1.00 90.25 193 THR A C 1
ATOM 1446 O O . THR A 1 193 ? -10.932 2.477 15.143 1.00 90.25 193 THR A O 1
ATOM 1449 N N . ALA A 1 194 ? -10.487 4.012 13.579 1.00 92.44 194 ALA A N 1
ATOM 1450 C CA . ALA A 1 194 ? -11.224 5.092 14.233 1.00 92.44 194 ALA A CA 1
ATOM 1451 C C . ALA A 1 194 ? -12.724 4.779 14.398 1.00 92.44 194 ALA A C 1
ATOM 1453 O O . ALA A 1 194 ? -13.320 5.108 15.426 1.00 92.44 194 ALA A O 1
ATOM 1454 N N . GLN A 1 195 ? -13.351 4.130 13.409 1.00 90.06 195 GLN A N 1
ATOM 1455 C CA . GLN A 1 195 ? -14.742 3.675 13.513 1.00 90.06 195 GLN A CA 1
ATOM 1456 C C . GLN A 1 195 ? -14.901 2.615 14.606 1.00 90.06 195 GLN A C 1
ATOM 1458 O O . GLN A 1 195 ? -15.799 2.731 15.440 1.00 90.06 195 GLN A O 1
ATOM 1463 N N . LEU A 1 196 ? -14.014 1.617 14.646 1.00 89.38 196 LEU A N 1
ATOM 1464 C CA . LEU A 1 196 ? -14.027 0.582 15.678 1.00 89.38 196 LEU A CA 1
ATOM 1465 C C . LEU A 1 196 ? -13.758 1.164 17.069 1.00 89.38 196 LEU A C 1
ATOM 1467 O O . LEU A 1 196 ? -14.482 0.840 18.004 1.00 89.38 196 LEU A O 1
ATOM 1471 N N . GLU A 1 197 ? -12.786 2.063 17.217 1.00 91.31 197 GLU A N 1
ATOM 1472 C CA . GLU A 1 197 ? -12.509 2.754 18.482 1.00 91.31 197 GLU A CA 1
ATOM 1473 C C . GLU A 1 197 ? -13.704 3.587 18.955 1.00 91.31 197 GLU A C 1
ATOM 1475 O O . GLU A 1 197 ? -14.033 3.592 20.143 1.00 91.31 197 GLU A O 1
ATOM 1480 N N . SER A 1 198 ? -14.394 4.265 18.034 1.00 91.94 198 SER A N 1
ATOM 1481 C CA . SER A 1 198 ? -15.623 4.994 18.345 1.00 91.94 198 SER A CA 1
ATOM 1482 C C . SER A 1 198 ? -16.715 4.054 18.865 1.00 91.94 198 SER A C 1
ATOM 1484 O O . SER A 1 198 ? -17.314 4.335 19.905 1.00 91.94 198 SER A O 1
ATOM 1486 N N . LEU A 1 199 ? -16.922 2.911 18.201 1.00 90.00 199 LEU A N 1
ATOM 1487 C CA . LEU A 1 199 ? -17.873 1.885 18.638 1.00 90.00 199 LEU A CA 1
ATOM 1488 C C . LEU A 1 199 ? -17.506 1.330 20.018 1.00 90.00 199 LEU A C 1
ATOM 1490 O O . LEU A 1 199 ? -18.348 1.311 20.914 1.00 90.00 199 LEU A O 1
ATOM 1494 N N . VAL A 1 200 ? -16.243 0.950 20.218 1.00 92.88 200 VAL A N 1
ATOM 1495 C CA . VAL A 1 200 ? -15.713 0.477 21.504 1.00 92.88 200 VAL A CA 1
ATOM 1496 C C . VAL A 1 200 ? -15.993 1.500 22.606 1.00 92.88 200 VAL A C 1
ATOM 1498 O O . VAL A 1 200 ? -16.547 1.150 23.645 1.00 92.88 200 VAL A O 1
ATOM 1501 N N . LYS A 1 201 ? -15.711 2.783 22.365 1.00 93.31 201 LYS A N 1
ATOM 1502 C CA . LYS A 1 201 ? -15.930 3.859 23.341 1.00 93.31 201 LYS A CA 1
ATOM 1503 C C . LYS A 1 201 ? -17.403 4.035 23.724 1.00 93.31 201 LYS A C 1
ATOM 1505 O O . LYS A 1 201 ? -17.707 4.305 24.890 1.00 93.31 201 LYS A O 1
ATOM 1510 N N . ILE A 1 202 ? -18.328 3.873 22.777 1.00 91.12 202 ILE A N 1
ATOM 1511 C CA . ILE A 1 202 ? -19.773 3.911 23.057 1.00 91.12 202 ILE A CA 1
ATOM 1512 C C . ILE A 1 202 ? -20.145 2.793 24.037 1.00 91.12 202 ILE A C 1
ATOM 1514 O O . ILE A 1 202 ? -20.832 3.045 25.027 1.00 91.12 202 ILE A O 1
ATOM 1518 N N . TYR A 1 203 ? -19.641 1.578 23.823 1.00 88.69 203 TYR A N 1
ATOM 1519 C CA . TYR A 1 203 ? -19.936 0.455 24.712 1.00 88.69 203 TYR A CA 1
ATOM 1520 C C . TYR A 1 203 ? -19.194 0.540 26.055 1.00 88.69 203 TYR A C 1
ATOM 1522 O O . TYR A 1 203 ? -19.769 0.190 27.083 1.00 88.69 203 TYR A O 1
ATOM 1530 N N . GLU A 1 204 ? -17.973 1.083 26.099 1.00 91.25 204 GLU A N 1
ATOM 1531 C CA . GLU A 1 204 ? -17.221 1.288 27.349 1.00 91.25 204 GLU A CA 1
ATOM 1532 C C . GLU A 1 204 ? -17.858 2.323 28.291 1.00 91.25 204 GLU A C 1
ATOM 1534 O O . GLU A 1 204 ? -17.666 2.263 29.511 1.00 91.25 204 GLU A O 1
ATOM 1539 N N . THR A 1 205 ? -18.583 3.294 27.731 1.00 91.62 205 THR A N 1
ATOM 1540 C CA . THR A 1 205 ? -19.294 4.330 28.500 1.00 91.62 205 THR A CA 1
ATOM 1541 C C . THR A 1 205 ? -20.701 3.897 28.922 1.00 91.62 205 THR A C 1
ATOM 1543 O O . THR A 1 205 ? -21.304 4.532 29.790 1.00 91.62 205 THR A O 1
ATOM 1546 N N . MET A 1 206 ? -21.210 2.796 28.363 1.00 92.62 206 MET A N 1
ATOM 1547 C CA . MET A 1 206 ? -22.508 2.218 28.699 1.00 92.62 206 MET A CA 1
ATOM 1548 C C . MET A 1 206 ? -22.445 1.380 29.989 1.00 92.62 206 MET A C 1
ATOM 1550 O O . MET A 1 206 ? -21.387 0.950 30.449 1.00 92.62 206 MET A O 1
ATOM 1554 N N . LYS A 1 207 ? -23.605 1.131 30.609 1.00 95.00 207 LYS A N 1
ATOM 1555 C CA . LYS A 1 207 ? -23.704 0.245 31.776 1.00 95.00 207 LYS A CA 1
ATOM 1556 C C . LYS A 1 207 ? -23.363 -1.201 31.377 1.00 95.00 207 LYS A C 1
ATOM 1558 O O . LYS A 1 207 ? -23.917 -1.680 30.386 1.00 95.00 207 LYS A O 1
ATOM 1563 N N . PRO A 1 208 ? -22.582 -1.949 32.185 1.00 94.44 208 PRO A N 1
ATOM 1564 C CA . PRO A 1 208 ? -22.159 -3.306 31.825 1.00 94.44 208 PRO A CA 1
ATOM 1565 C C . PRO A 1 208 ? -23.308 -4.279 31.530 1.00 94.44 208 PRO A C 1
ATOM 1567 O O . PRO A 1 208 ? -23.210 -5.089 30.617 1.00 94.44 208 PRO A O 1
ATOM 1570 N N . LYS A 1 209 ? -24.428 -4.160 32.257 1.00 94.44 209 LYS A N 1
ATOM 1571 C CA . LYS A 1 209 ? -25.623 -4.995 32.044 1.00 94.44 209 LYS A CA 1
ATOM 1572 C C . LYS A 1 209 ? -26.332 -4.715 30.716 1.00 94.44 209 LYS A C 1
ATOM 1574 O O . LYS A 1 209 ? -26.903 -5.632 30.137 1.00 94.44 209 LYS A O 1
ATOM 1579 N N . ASP A 1 210 ? -26.318 -3.467 30.254 1.00 94.31 210 ASP A N 1
ATOM 1580 C CA . ASP A 1 210 ? -26.959 -3.089 28.991 1.00 94.31 210 ASP A CA 1
ATOM 1581 C C . ASP A 1 210 ? -26.072 -3.497 27.806 1.00 94.31 210 ASP A C 1
ATOM 1583 O O . ASP A 1 210 ? -26.570 -4.063 26.836 1.00 94.31 210 ASP A O 1
ATOM 1587 N N . ALA A 1 211 ? -24.751 -3.320 27.931 1.00 93.31 211 ALA A N 1
ATOM 1588 C CA . ALA A 1 211 ? -23.780 -3.798 26.947 1.00 93.31 211 ALA A CA 1
ATOM 1589 C C . ALA A 1 211 ? -23.816 -5.331 26.788 1.00 93.31 211 ALA A C 1
ATOM 1591 O O . ALA A 1 211 ? -23.843 -5.822 25.663 1.00 93.31 211 ALA A O 1
ATOM 1592 N N . ALA A 1 212 ? -23.904 -6.082 27.894 1.00 93.81 212 ALA A N 1
ATOM 1593 C CA . ALA A 1 212 ? -24.000 -7.545 27.881 1.00 93.81 212 ALA A CA 1
ATOM 1594 C C . ALA A 1 212 ? -25.191 -8.055 27.051 1.00 93.81 212 ALA A C 1
ATOM 1596 O O . ALA A 1 212 ? -25.024 -8.925 26.200 1.00 93.81 212 ALA A O 1
ATOM 1597 N N . ARG A 1 213 ? -26.374 -7.449 27.222 1.00 94.12 213 ARG A N 1
ATOM 1598 C CA . ARG A 1 213 ? -27.583 -7.804 26.457 1.00 94.12 213 ARG A CA 1
ATOM 1599 C C . ARG A 1 213 ? -27.422 -7.590 24.952 1.00 94.12 213 ARG A C 1
ATOM 1601 O O . ARG A 1 213 ? -27.953 -8.364 24.165 1.00 94.12 213 ARG A O 1
ATOM 1608 N N . ILE A 1 214 ? -26.717 -6.532 24.547 1.00 91.94 214 ILE A N 1
ATOM 1609 C CA . ILE A 1 214 ? -26.450 -6.251 23.128 1.00 91.94 214 ILE A CA 1
ATOM 1610 C C . ILE A 1 214 ? -25.420 -7.245 22.581 1.00 91.94 214 ILE A C 1
ATOM 1612 O O . ILE A 1 214 ? -25.586 -7.757 21.479 1.00 91.94 214 ILE A O 1
ATOM 1616 N N . PHE A 1 215 ? -24.381 -7.551 23.358 1.00 91.69 215 PHE A N 1
ATOM 1617 C CA . PHE A 1 215 ? -23.323 -8.485 22.973 1.00 91.69 215 PHE A CA 1
ATOM 1618 C C . PHE A 1 215 ? -23.822 -9.927 22.826 1.00 91.69 215 PHE A C 1
ATOM 1620 O O . PHE A 1 215 ? -23.348 -10.643 21.950 1.00 91.69 215 PHE A O 1
ATOM 1627 N N . GLU A 1 216 ? -24.816 -10.346 23.611 1.00 91.88 216 GLU A N 1
ATOM 1628 C CA . GLU A 1 216 ? -25.487 -11.644 23.443 1.00 91.88 216 GLU A CA 1
ATOM 1629 C C . GLU A 1 216 ? -26.253 -11.763 22.120 1.00 91.88 216 GLU A C 1
ATOM 1631 O O . GLU A 1 216 ? -26.340 -12.855 21.558 1.00 91.88 216 GLU A O 1
ATOM 1636 N N . ALA A 1 217 ? -26.790 -10.650 21.614 1.00 91.25 217 ALA A N 1
ATOM 1637 C CA . ALA A 1 217 ? -27.507 -10.596 20.342 1.00 91.25 217 ALA A CA 1
ATOM 1638 C C . ALA A 1 217 ? -26.578 -10.414 19.127 1.00 91.25 217 ALA A C 1
ATOM 1640 O O . ALA A 1 217 ? -27.038 -10.503 17.988 1.00 91.25 217 ALA A O 1
ATOM 1641 N N . LEU A 1 218 ? -25.292 -10.132 19.355 1.00 90.25 218 LEU A N 1
ATOM 1642 C CA . LEU A 1 218 ? -24.318 -9.859 18.305 1.00 90.25 218 LEU A CA 1
ATOM 1643 C C . LEU A 1 218 ? -23.688 -11.151 17.769 1.00 90.25 218 LEU A C 1
ATOM 1645 O O . LEU A 1 218 ? -23.504 -12.139 18.484 1.00 90.25 218 LEU A O 1
ATOM 1649 N N . GLU A 1 219 ? -23.310 -11.131 16.493 1.00 91.62 219 GLU A N 1
ATOM 1650 C CA . GLU A 1 219 ? -22.558 -12.224 15.886 1.00 91.62 219 GLU A CA 1
ATOM 1651 C C . GLU A 1 219 ? -21.164 -12.347 16.519 1.00 91.62 219 GLU A C 1
ATOM 1653 O O . GLU A 1 219 ? -20.471 -11.353 16.752 1.00 91.62 219 GLU A O 1
ATOM 1658 N N . LEU A 1 220 ? -20.733 -13.591 16.758 1.00 90.12 220 LEU A N 1
ATOM 1659 C CA . LEU A 1 220 ? -19.452 -13.901 17.395 1.00 90.12 220 LEU A CA 1
ATOM 1660 C C . LEU A 1 220 ? -18.236 -13.173 16.773 1.00 90.12 220 LEU A C 1
ATOM 1662 O O . LEU A 1 220 ? -17.460 -12.623 17.548 1.00 90.12 220 LEU A O 1
ATOM 1666 N N . PRO A 1 221 ? -18.039 -13.100 15.437 1.00 89.56 221 PRO A N 1
ATOM 1667 C CA . PRO A 1 221 ? -16.867 -12.421 14.871 1.00 89.56 221 PRO A CA 1
ATOM 1668 C C . PRO A 1 221 ? -16.797 -10.926 15.214 1.00 89.56 221 PRO A C 1
ATOM 1670 O O . PRO A 1 221 ? -15.733 -10.447 15.593 1.00 89.56 221 PRO A O 1
ATOM 1673 N N . VAL A 1 222 ? -17.924 -10.209 15.148 1.00 88.25 222 VAL A N 1
ATOM 1674 C CA . VAL A 1 222 ? -17.979 -8.767 15.453 1.00 88.25 222 VAL A CA 1
ATOM 1675 C C . VAL A 1 222 ? -17.778 -8.527 16.947 1.00 88.25 222 VAL A C 1
ATOM 1677 O O . VAL A 1 222 ? -17.090 -7.591 17.349 1.00 88.25 222 VAL A O 1
ATOM 1680 N N . LEU A 1 223 ? -18.344 -9.401 17.783 1.00 90.56 223 LEU A N 1
ATOM 1681 C CA . LEU A 1 223 ? -18.154 -9.352 19.227 1.00 90.56 223 LEU A CA 1
ATOM 1682 C C . LEU A 1 223 ? -16.675 -9.486 19.610 1.00 90.56 223 LEU A C 1
ATOM 1684 O O . LEU A 1 223 ? -16.194 -8.732 20.453 1.00 90.56 223 LEU A O 1
ATOM 1688 N N . LEU A 1 224 ? -15.946 -10.403 18.969 1.00 91.06 224 LEU A N 1
ATOM 1689 C CA . LEU A 1 224 ? -14.518 -10.604 19.219 1.00 91.06 224 LEU A CA 1
ATOM 1690 C C . LEU A 1 224 ? -13.692 -9.370 18.851 1.00 91.06 224 LEU A C 1
ATOM 1692 O O . LEU A 1 224 ? -12.868 -8.942 19.656 1.00 91.06 224 LEU A O 1
ATOM 1696 N N . ASP A 1 225 ? -13.956 -8.760 17.693 1.00 89.44 225 ASP A N 1
ATOM 1697 C CA . ASP A 1 225 ? -13.218 -7.578 17.227 1.00 89.44 225 ASP A CA 1
ATOM 1698 C C . ASP A 1 225 ? -13.366 -6.372 18.169 1.00 89.44 225 ASP A C 1
ATOM 1700 O O . ASP A 1 225 ? -12.425 -5.583 18.321 1.00 89.44 225 ASP A O 1
ATOM 1704 N N . VAL A 1 226 ? -14.539 -6.235 18.801 1.00 90.00 226 VAL A N 1
ATOM 1705 C CA . VAL A 1 226 ? -14.847 -5.178 19.776 1.00 90.00 226 VAL A CA 1
ATOM 1706 C C . VAL A 1 226 ? -14.244 -5.502 21.144 1.00 90.00 226 VAL A C 1
ATOM 1708 O O . VAL A 1 226 ? -13.586 -4.647 21.734 1.00 90.00 226 VAL A O 1
ATOM 1711 N N . VAL A 1 227 ? -14.426 -6.727 21.650 1.00 90.25 227 VAL A N 1
ATOM 1712 C CA . VAL A 1 227 ? -13.936 -7.135 22.980 1.00 90.25 227 VAL A CA 1
ATOM 1713 C C . VAL A 1 227 ? -12.406 -7.152 23.041 1.00 90.25 227 VAL A C 1
ATOM 1715 O O . VAL A 1 227 ? -11.848 -6.775 24.068 1.00 90.25 227 VAL A O 1
ATOM 1718 N N . GLU A 1 228 ? -11.723 -7.523 21.955 1.00 89.25 228 GLU A N 1
ATOM 1719 C CA . GLU A 1 228 ? -10.255 -7.518 21.868 1.00 89.25 228 GLU A CA 1
ATOM 1720 C C . GLU A 1 228 ? -9.656 -6.105 21.967 1.00 89.25 228 GLU A C 1
ATOM 1722 O O . GLU A 1 228 ? -8.569 -5.925 22.512 1.00 89.25 228 GLU A O 1
ATOM 1727 N N . ARG A 1 229 ? -10.377 -5.093 21.472 1.00 88.94 229 ARG A N 1
ATOM 1728 C CA . ARG A 1 229 ? -9.957 -3.681 21.501 1.00 88.94 229 ARG A CA 1
ATOM 1729 C C . ARG A 1 229 ? -10.447 -2.922 22.738 1.00 88.94 229 ARG A C 1
ATOM 1731 O O . ARG A 1 229 ? -9.986 -1.811 22.991 1.00 88.94 229 ARG A O 1
ATOM 1738 N N . MET A 1 230 ? -11.375 -3.494 23.505 1.00 90.12 230 MET A N 1
ATOM 1739 C CA . MET A 1 230 ? -11.850 -2.925 24.768 1.00 90.12 230 MET A CA 1
ATOM 1740 C C . MET A 1 230 ? -10.800 -3.051 25.872 1.00 90.12 230 MET A C 1
ATOM 1742 O O . MET A 1 230 ? -10.072 -4.037 25.972 1.00 90.12 230 MET A O 1
ATOM 1746 N N . ARG A 1 231 ? -10.783 -2.084 26.793 1.00 91.19 231 ARG A N 1
ATOM 1747 C CA . ARG A 1 231 ? -9.953 -2.173 28.001 1.00 91.19 231 ARG A CA 1
ATOM 1748 C C . ARG A 1 231 ? -10.409 -3.333 28.882 1.00 91.19 231 ARG A C 1
ATOM 1750 O O . ARG A 1 231 ? -11.590 -3.426 29.220 1.00 91.19 231 ARG A O 1
ATOM 1757 N N . GLU A 1 232 ? -9.461 -4.134 29.365 1.00 89.38 232 GLU A N 1
ATOM 1758 C CA . GLU A 1 232 ? -9.714 -5.306 30.225 1.00 89.38 232 GLU A CA 1
ATOM 1759 C C . GLU A 1 232 ? -10.590 -4.972 31.448 1.00 89.38 232 GLU A C 1
ATOM 1761 O O . GLU A 1 232 ? -11.530 -5.692 31.783 1.00 89.38 232 GLU A O 1
ATOM 1766 N N . GLY A 1 233 ? -10.355 -3.813 32.073 1.00 92.25 233 GLY A N 1
ATOM 1767 C CA . GLY A 1 233 ? -11.146 -3.354 33.221 1.00 92.25 233 GLY A CA 1
ATOM 1768 C C . GLY A 1 233 ? -12.610 -3.013 32.899 1.00 92.25 233 GLY A C 1
ATOM 1769 O O . GLY A 1 233 ? -13.437 -2.959 33.808 1.00 92.25 233 GLY A O 1
ATOM 1770 N N . LYS A 1 234 ? -12.949 -2.768 31.626 1.00 92.94 234 LYS A N 1
ATOM 1771 C CA . LYS A 1 234 ? -14.318 -2.492 31.159 1.00 92.94 234 LYS A CA 1
ATOM 1772 C C . LYS A 1 234 ? -14.983 -3.725 30.554 1.00 92.94 234 LYS A C 1
ATOM 1774 O O . LYS A 1 234 ? -16.189 -3.875 30.717 1.00 92.94 234 LYS A O 1
ATOM 1779 N N . SER A 1 235 ? -14.226 -4.617 29.918 1.00 91.56 235 SER A N 1
ATOM 1780 C CA . SER A 1 235 ? -14.757 -5.856 29.337 1.00 91.56 235 SER A CA 1
ATOM 1781 C C . SER A 1 235 ? -15.080 -6.918 30.393 1.00 91.56 235 SER A C 1
ATOM 1783 O O . SER A 1 235 ? -16.106 -7.588 30.279 1.00 91.56 235 SER A O 1
ATOM 1785 N N . ALA A 1 236 ? -14.296 -7.024 31.472 1.00 92.38 236 ALA A N 1
ATOM 1786 C CA . ALA A 1 236 ? -14.542 -7.981 32.555 1.00 92.38 236 ALA A CA 1
ATOM 1787 C C . ALA A 1 236 ? -15.961 -7.902 33.173 1.00 92.38 236 ALA A C 1
ATOM 1789 O O . ALA A 1 236 ? -16.645 -8.928 33.221 1.00 92.38 236 ALA A O 1
ATOM 1790 N N . PRO A 1 237 ? -16.470 -6.728 33.610 1.00 93.81 237 PRO A N 1
ATOM 1791 C CA . PRO A 1 237 ? -17.826 -6.635 34.152 1.00 93.81 237 PRO A CA 1
ATOM 1792 C C . PRO A 1 237 ? -18.927 -6.847 33.102 1.00 93.81 237 PRO A C 1
ATOM 1794 O O . PRO A 1 237 ? -20.048 -7.178 33.481 1.00 93.81 237 PRO A O 1
ATOM 1797 N N . VAL A 1 238 ? -18.638 -6.659 31.808 1.00 93.81 238 VAL A N 1
ATOM 1798 C CA . VAL A 1 238 ? -19.582 -6.961 30.718 1.00 93.81 238 VAL A CA 1
ATOM 1799 C C . VAL A 1 238 ? -19.701 -8.473 30.544 1.00 93.81 238 VAL A C 1
ATOM 1801 O O . VAL A 1 238 ? -20.810 -8.990 30.593 1.00 93.81 238 VAL A O 1
ATOM 1804 N N . LEU A 1 239 ? -18.576 -9.194 30.459 1.00 91.94 239 LEU A N 1
ATOM 1805 C CA . LEU A 1 239 ? -18.561 -10.661 30.381 1.00 91.94 239 LEU A CA 1
ATOM 1806 C C . LEU A 1 239 ? -19.214 -11.315 31.607 1.00 91.94 239 LEU A C 1
ATOM 1808 O O . LEU A 1 239 ? -19.924 -12.304 31.469 1.00 91.94 239 LEU A O 1
ATOM 1812 N N . ALA A 1 240 ? -19.026 -10.742 32.800 1.00 92.94 240 ALA A N 1
ATOM 1813 C CA . ALA A 1 240 ? -19.661 -11.227 34.028 1.00 92.94 240 ALA A CA 1
ATOM 1814 C C . ALA A 1 240 ? -21.188 -11.023 34.059 1.00 92.94 240 ALA A C 1
ATOM 1816 O O . ALA A 1 240 ? -21.881 -11.693 34.822 1.00 92.94 240 ALA A O 1
ATOM 1817 N N . ALA A 1 241 ? -21.710 -10.075 33.275 1.00 93.88 241 ALA A N 1
ATOM 1818 C CA . ALA A 1 241 ? -23.137 -9.788 33.174 1.00 93.88 241 ALA A CA 1
ATOM 1819 C C . ALA A 1 241 ? -23.829 -10.530 32.013 1.00 93.88 241 ALA A C 1
ATOM 1821 O O . ALA A 1 241 ? -25.044 -10.387 31.877 1.00 93.88 241 ALA A O 1
ATOM 1822 N N . MET A 1 242 ? -23.075 -11.281 31.202 1.00 93.25 242 MET A N 1
ATOM 1823 C CA . MET A 1 242 ? -23.578 -12.094 30.090 1.00 93.25 242 MET A CA 1
ATOM 1824 C C . MET A 1 242 ? -23.979 -13.509 30.530 1.00 93.25 242 MET A C 1
ATOM 1826 O O . MET A 1 242 ? -23.594 -13.986 31.600 1.00 93.25 242 MET A O 1
ATOM 1830 N N . ASP A 1 243 ? -24.701 -14.212 29.659 1.00 95.00 243 ASP A N 1
ATOM 1831 C CA . ASP A 1 243 ? -24.967 -15.639 29.789 1.00 95.00 243 ASP A CA 1
ATOM 1832 C C . ASP A 1 243 ? -23.656 -16.461 29.865 1.00 95.00 243 ASP A C 1
ATOM 1834 O O . ASP A 1 243 ? -22.762 -16.295 29.020 1.00 95.00 243 ASP A O 1
ATOM 1838 N N . PRO A 1 244 ? -23.518 -17.382 30.843 1.00 93.31 244 PRO A N 1
ATOM 1839 C CA . PRO A 1 244 ? -22.292 -18.153 31.041 1.00 93.31 244 PRO A CA 1
AT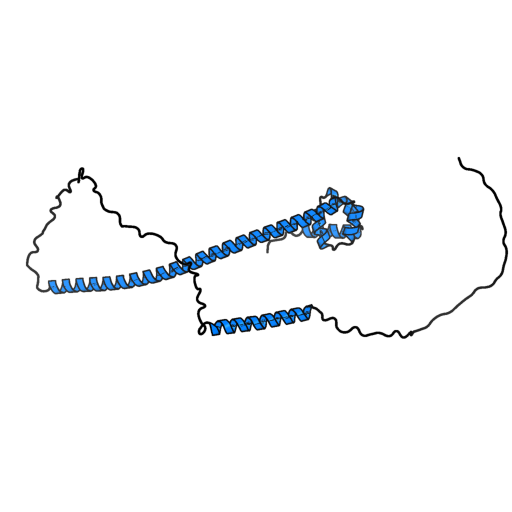OM 1840 C C . PRO A 1 244 ? -21.848 -18.978 29.828 1.00 93.31 244 PRO A C 1
ATOM 1842 O O . PRO A 1 244 ? -20.644 -19.183 29.643 1.00 93.31 244 PRO A O 1
ATOM 1845 N N . LEU A 1 245 ? -22.780 -19.459 28.994 1.00 92.62 245 LEU A N 1
ATOM 1846 C CA . LEU A 1 245 ? -22.426 -20.236 27.802 1.00 92.62 245 LEU A CA 1
ATOM 1847 C C . LEU A 1 245 ? -21.796 -19.333 26.743 1.00 92.62 245 LEU A C 1
ATOM 1849 O O . LEU A 1 245 ? -20.751 -19.678 26.185 1.00 92.62 245 LEU A O 1
ATOM 1853 N N . LYS A 1 246 ? -22.376 -18.147 26.524 1.00 91.56 246 LYS A N 1
ATOM 1854 C CA . LYS A 1 246 ? -21.838 -17.156 25.587 1.00 91.56 246 LYS A CA 1
ATOM 1855 C C . LYS A 1 246 ? -20.483 -16.613 26.035 1.00 91.56 246 LYS A C 1
ATOM 1857 O O . LYS A 1 246 ? -19.563 -16.534 25.225 1.00 91.56 246 LYS A O 1
ATOM 1862 N N . ALA A 1 247 ? -20.317 -16.299 27.320 1.00 92.25 247 ALA A N 1
ATOM 1863 C CA . ALA A 1 247 ? -19.039 -15.823 27.855 1.00 92.25 247 ALA A CA 1
ATOM 1864 C C . ALA A 1 247 ? -17.914 -16.865 27.689 1.00 92.25 247 ALA A C 1
ATOM 1866 O O . ALA A 1 247 ? -16.779 -16.515 27.348 1.00 92.25 247 ALA A O 1
ATOM 1867 N N . LYS A 1 248 ? -18.227 -18.159 27.859 1.00 92.81 248 LYS A N 1
ATOM 1868 C CA . LYS A 1 248 ? -17.283 -19.257 27.606 1.00 92.81 248 LYS A CA 1
ATOM 1869 C C . LYS A 1 248 ? -16.884 -19.335 26.131 1.00 92.81 248 LYS A C 1
ATOM 1871 O O . LYS A 1 248 ? -15.702 -19.498 25.840 1.00 92.81 248 LYS A O 1
ATOM 1876 N N . GLU A 1 249 ? -17.845 -19.208 25.218 1.00 93.12 249 GLU A N 1
ATOM 1877 C CA . GLU A 1 249 ? -17.604 -19.228 23.768 1.00 93.12 249 GLU A CA 1
ATOM 1878 C C . GLU A 1 249 ? -16.687 -18.077 23.325 1.00 93.12 249 GLU A C 1
ATOM 1880 O O . GLU A 1 249 ? -15.698 -18.308 22.627 1.00 93.12 249 GLU A O 1
ATOM 1885 N N . VAL A 1 250 ? -16.959 -16.852 23.786 1.00 92.31 250 VAL A N 1
ATOM 1886 C CA . VAL A 1 250 ? -16.121 -15.669 23.514 1.00 92.31 250 VAL A CA 1
ATOM 1887 C C . VAL A 1 250 ? -14.705 -15.871 24.046 1.00 92.31 250 VAL A C 1
ATOM 1889 O O . VAL A 1 250 ? -13.732 -15.628 23.341 1.00 92.31 250 VAL A O 1
ATOM 1892 N N . THR A 1 251 ? -14.570 -16.372 25.274 1.00 89.50 251 THR A N 1
ATOM 1893 C CA . THR A 1 251 ? -13.250 -16.609 25.874 1.00 89.50 251 THR A CA 1
ATOM 1894 C C . THR A 1 251 ? -12.458 -17.669 25.104 1.00 89.50 251 THR A C 1
ATOM 1896 O O . THR A 1 251 ? -11.275 -17.476 24.836 1.00 89.50 251 THR A O 1
ATOM 1899 N N . ALA A 1 252 ? -13.102 -18.772 24.708 1.00 92.19 252 ALA A N 1
ATOM 1900 C CA . ALA A 1 252 ? -12.455 -19.829 23.934 1.00 92.19 252 ALA A CA 1
ATOM 1901 C C . ALA A 1 252 ? -11.977 -19.327 22.561 1.00 92.19 252 ALA A C 1
ATOM 1903 O O . ALA A 1 252 ? -10.845 -19.593 22.161 1.00 92.19 252 ALA A O 1
ATOM 1904 N N . SER A 1 253 ? -12.811 -18.549 21.873 1.00 91.12 253 SER A N 1
ATOM 1905 C CA . SER A 1 253 ? -12.491 -18.004 20.549 1.00 91.12 253 SER A CA 1
ATOM 1906 C C . SER A 1 253 ? -11.447 -16.876 20.587 1.00 91.12 253 SER A C 1
ATOM 1908 O O . SER A 1 253 ? -10.627 -16.778 19.674 1.00 91.12 253 SER A O 1
ATOM 1910 N N . LEU A 1 254 ? -11.387 -16.076 21.661 1.00 88.94 254 LEU A N 1
ATOM 1911 C CA . LEU A 1 254 ? -10.283 -15.130 21.892 1.00 88.94 254 LEU A CA 1
ATOM 1912 C C . LEU A 1 254 ? -8.937 -15.850 22.063 1.00 88.94 254 LEU A C 1
ATOM 1914 O O . LEU A 1 254 ? -7.920 -15.391 21.541 1.00 88.94 254 LEU A O 1
ATOM 1918 N N . ILE A 1 255 ? -8.923 -16.982 22.777 1.00 90.00 255 ILE A N 1
ATOM 1919 C CA . ILE A 1 255 ? -7.712 -17.797 22.945 1.00 90.00 255 ILE A CA 1
ATOM 1920 C C . ILE A 1 255 ? -7.264 -18.365 21.597 1.00 90.00 255 ILE A C 1
ATOM 1922 O O . ILE A 1 255 ? -6.085 -18.263 21.270 1.00 90.00 255 ILE A O 1
ATOM 1926 N N . GLU A 1 256 ? -8.185 -18.913 20.801 1.00 88.38 256 GLU A N 1
ATOM 1927 C CA . GLU A 1 256 ? -7.878 -19.458 19.473 1.00 88.38 256 GLU A CA 1
ATOM 1928 C C . GLU A 1 256 ? -7.263 -18.398 18.546 1.00 88.38 256 GLU A C 1
ATOM 1930 O O . GLU A 1 256 ? -6.229 -18.646 17.927 1.00 88.38 256 GLU A O 1
ATOM 1935 N N . ARG A 1 257 ? -7.822 -17.180 18.520 1.00 84.94 257 ARG A N 1
ATOM 1936 C CA . ARG A 1 257 ? -7.261 -16.060 17.744 1.00 84.94 257 ARG A CA 1
ATOM 1937 C C . ARG A 1 257 ? -5.862 -15.657 18.204 1.00 84.94 257 ARG A C 1
ATOM 1939 O O . ARG A 1 257 ? -5.003 -15.403 17.366 1.00 84.94 257 ARG A O 1
ATOM 1946 N N . ARG A 1 258 ? -5.612 -15.621 19.516 1.00 82.06 258 ARG A N 1
ATOM 1947 C CA . ARG A 1 258 ? -4.292 -15.272 20.071 1.00 82.06 258 ARG A CA 1
ATOM 1948 C C . ARG A 1 258 ? -3.260 -16.392 19.878 1.00 82.06 258 ARG A C 1
ATOM 1950 O O . ARG A 1 258 ? -2.066 -16.114 19.820 1.00 82.06 258 ARG A O 1
ATOM 1957 N N . ALA A 1 259 ? -3.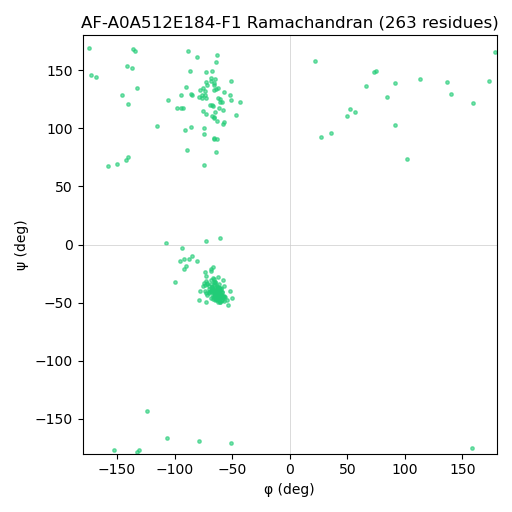708 -17.644 19.792 1.00 79.19 259 ALA A N 1
ATOM 1958 C CA . ALA A 1 259 ? -2.856 -18.819 19.617 1.00 79.19 259 ALA A CA 1
ATOM 1959 C C . ALA A 1 259 ? -2.402 -19.049 18.167 1.00 79.19 259 ALA A C 1
ATOM 1961 O O . ALA A 1 259 ? -1.477 -19.830 17.953 1.00 79.19 259 ALA A O 1
ATOM 1962 N N . LEU A 1 260 ? -3.020 -18.390 17.181 1.00 61.56 260 LEU A N 1
ATOM 1963 C CA . LEU A 1 260 ? -2.584 -18.425 15.788 1.00 61.56 260 LEU A CA 1
ATOM 1964 C C . LEU A 1 260 ? -1.592 -17.276 15.529 1.00 61.56 260 LEU A C 1
ATOM 1966 O O . LEU A 1 260 ? -2.026 -16.152 15.277 1.00 61.56 260 LEU A O 1
ATOM 1970 N N . PRO A 1 261 ? -0.264 -17.511 15.539 1.00 60.69 261 PRO A N 1
ATOM 1971 C CA . PRO A 1 261 ? 0.662 -16.589 14.905 1.00 60.69 261 PRO A CA 1
ATOM 1972 C C . PRO A 1 261 ? 0.328 -16.596 13.414 1.00 60.69 261 PRO A C 1
ATOM 1974 O O . PRO A 1 261 ? 0.567 -17.578 12.709 1.00 60.69 261 PRO A O 1
ATOM 1977 N N . THR A 1 262 ? -0.298 -15.523 12.943 1.00 59.81 262 THR A N 1
ATOM 1978 C CA . THR A 1 262 ? -0.583 -15.304 11.529 1.00 59.81 262 THR A CA 1
ATOM 1979 C C . THR A 1 262 ? 0.748 -15.191 10.787 1.00 59.81 262 THR A C 1
ATOM 1981 O O . THR A 1 262 ? 1.351 -14.127 10.684 1.00 59.81 262 THR A O 1
ATOM 1984 N N . LEU A 1 263 ? 1.254 -16.331 10.312 1.00 49.34 263 LEU A N 1
ATOM 1985 C CA . LEU A 1 263 ? 2.392 -16.380 9.404 1.00 49.34 263 LEU A CA 1
ATOM 1986 C C . LEU A 1 263 ? 1.991 -15.621 8.131 1.00 49.34 263 LEU A C 1
ATOM 1988 O O . LEU A 1 263 ? 0.972 -15.979 7.529 1.00 49.34 263 LEU A O 1
ATOM 1992 N N . PRO A 1 264 ? 2.741 -14.581 7.728 1.00 53.66 264 PRO A N 1
ATOM 1993 C CA . PRO A 1 264 ? 2.473 -13.891 6.478 1.00 53.66 264 PRO A CA 1
ATOM 1994 C C . PRO A 1 264 ? 2.566 -14.908 5.335 1.00 53.66 264 PRO A C 1
ATOM 1996 O O . PRO A 1 264 ? 3.573 -15.606 5.198 1.00 53.66 264 PRO A O 1
ATOM 1999 N N . LYS A 1 265 ? 1.481 -15.027 4.567 1.00 41.12 265 LYS A N 1
ATOM 2000 C CA . LYS A 1 265 ? 1.493 -15.636 3.236 1.00 41.12 265 LYS A CA 1
ATOM 2001 C C . LYS A 1 265 ? 1.800 -14.565 2.206 1.00 41.12 265 LYS A C 1
ATOM 2003 O O . LYS A 1 265 ? 1.269 -13.446 2.379 1.00 41.12 265 LYS A O 1
#

Organism: NCBI:txid393310

Secondary structure (DSSP, 8-state):
--------------------------------------------HHHHHHHHHHHHHHHHHHHHHHHHHHTTSS--------PPPPPP-PPPPPPPP-PPPP---PPP-------------S---TTHHHHHHHHHHHHHHHHHHHHHHHHHHHHHHHHHHHHHHHHHHHHHHHHHHHHHHHHHHHHHHHHHHHHHHHHHHHHHHS-HHHHHHHHHHS-HHHHHHHHHHS-HHHHHHHHTTS-HHHHHHHHHHHHHHHH------

Foldseek 3Di:
DDDDDDDDDDDDDDDDDDDDDDDDDDDDDDDDDDDDDDDDDDDDVVVVVVVVVVVVVVVVVVVVVCVVVPVVDDDDPPPPDDDDDDDDDDDDDDDDDDDDDDDDDDDDDDPPDPDDPPDPPPDDPPCVVVVVVVVVVVVVVVVVVVVVVVVVVVVVVVVVVVVVVVVVVVVVVVVVVVVVVVVVVVVVVVVVVVVLVVVLVVLLPDDLLVSLVVLVVDDLVNSLSSLVPHDPVSSVSNLVNHDPVVSVVNVVVNVVVVPDPPDDD

Mean predicted aligned error: 22.44 Å

Solvent-accessible surface area (backbone atoms only — not comparable to full-atom values): 17336 Å² total; per-residue (Å²): 141,90,85,85,89,87,90,86,88,89,85,87,84,92,84,89,88,82,89,84,90,88,90,83,84,83,90,80,82,88,84,84,91,73,91,79,79,84,85,76,80,81,78,62,63,66,67,52,52,51,51,53,51,52,51,54,49,54,51,52,55,51,51,53,55,49,51,75,68,40,79,84,75,72,81,81,79,76,81,71,78,83,77,82,81,88,77,91,76,84,86,84,77,83,87,80,88,80,88,84,82,90,75,86,82,82,80,84,82,78,94,79,79,93,72,75,89,66,78,81,73,93,71,78,60,95,60,53,68,59,56,52,51,50,50,52,49,53,52,50,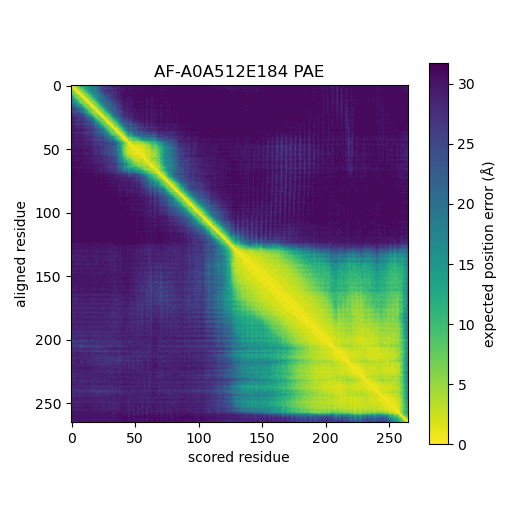54,50,49,54,53,48,54,53,50,51,53,54,49,53,53,49,49,52,52,49,51,55,50,49,53,53,48,52,52,51,51,50,54,51,50,52,50,49,52,50,49,55,50,50,50,50,53,48,52,51,51,51,49,52,52,50,52,51,52,37,51,56,53,66,74,44,58,39,63,62,43,16,61,52,54,72,75,44,58,67,72,64,47,49,63,42,57,74,72,39,57,66,88,58,46,53,57,19,49,71,51,34,59,71,69,60,42,49,52,53,53,54,52,52,48,53,59,71,69,51,78,80,70,88,126

Sequence (265 aa):
MPNPQTPRKPAAPARSGKAAPPAAAGAAKAPVTSLTLPSRFRPRLLPVTIFVAVLMLGVRVGDIWLALGGDLRGPIGSVQAQQPAPAAATPPQPPAAQPFKTDAGLPPLNPAAKVMTAAVDEHAPEGSGSLQAEVFQRLTERREELDRRTRELDQREALLSAAQQRIDQKVTELTELRTNIEGLLRQVDEKQTAQLESLVKIYETMKPKDAARIFEALELPVLLDVVERMREGKSAPVLAAMDPLKAKEVTASLIERRALPTLPK

pLDDT: mean 72.94, std 22.81, range [33.19, 98.31]

Radius of gyration: 51.35 Å; Cα contacts (8 Å, |Δi|>4): 43; chains: 1; bounding box: 144×90×118 Å

Nearest PDB structures (foldseek):
  8wiw-assembly1_Z  TM=7.523E-01  e=1.268E-02  Salmonella enterica subsp. enterica serovar Typhimurium str. LT2
  8vib-assembly1_G  TM=7.869E-01  e=3.913E-02  Salmonella enterica subsp. enterica serovar Typhimurium
  8wo5-assembly1_C6  TM=7.827E-01  e=4.165E-02  Salmonella enterica subsp. enterica serovar Typhimurium str. LT2
  8umd-assembly1_B  TM=7.843E-01  e=4.165E-02  Salmonella enterica subsp. enterica serovar Typhimurium
  8umx-assembly1_B  TM=7.172E-01  e=1.651E-01  Salmonella enterica subsp. enterica serovar Typhimurium